Protein AF-A0A2E9YBN0-F1 (afdb_monomer_lite)

Radius of gyration: 41.06 Å; chains: 1; bounding box: 125×59×86 Å

Secondary structure (DSSP, 8-state):
---TTSSSSSS--PPPP------S-PPPHHHHHHHHHHHHHHHHHHHHHHHHHHH--TTS-TT---------------------------HHHHHHHHHHT-SHHHHHHHHTTTTTTSTTTGGGHHHHHHHHHHHHHHHHHHHHHHHHHHHHHHHHHHHHHHHHHHHHHHHHHHHHHSHHHHHHHHHTTT-----SPPPPPP------

pLDDT: mean 77.19, std 17.22, range [41.12, 98.5]

Sequence (208 aa):
MKNPFLSIRSWFKKPQPTTKKAGNRRLSPSEMEAQRKRLQERKEREAIRLKAQKSINPNAPRNRPKHQVTNEKSTRKKSWMSFRTKRKSDPKKREQRRQKNSITPLIGDLLSGEFLTREGVTRHIPYLLFISGLFIAYIAMGYQFERMERAKIQNKRQLQELSAEYKTIKAQFETQLQQSRVEESIANIGLSQPVEPPFLLEQKSARQ

Structure (mmCIF, N/CA/C/O backbone):
data_AF-A0A2E9YBN0-F1
#
_entry.id   AF-A0A2E9YBN0-F1
#
loop_
_atom_site.group_PDB
_atom_site.id
_atom_site.type_symbol
_atom_site.label_atom_id
_atom_site.label_alt_id
_atom_site.label_comp_id
_atom_site.label_asym_id
_atom_site.label_entity_id
_atom_site.label_seq_id
_atom_site.pdbx_PDB_ins_code
_atom_site.Cartn_x
_atom_site.Cartn_y
_atom_site.Cartn_z
_atom_site.occupancy
_atom_site.B_iso_or_equiv
_atom_site.auth_seq_id
_atom_site.auth_comp_id
_atom_site.auth_asym_id
_atom_site.auth_atom_id
_atom_site.pdbx_PDB_model_num
ATOM 1 N N . MET A 1 1 ? -29.285 -35.086 -19.718 1.00 50.31 1 MET A N 1
ATOM 2 C CA . MET A 1 1 ? -27.895 -34.801 -19.294 1.00 50.31 1 MET A CA 1
ATOM 3 C C . MET A 1 1 ? -27.857 -34.881 -17.773 1.00 50.31 1 MET A C 1
ATOM 5 O O . MET A 1 1 ? -28.613 -34.169 -17.129 1.00 50.31 1 MET A O 1
ATOM 9 N N . LYS A 1 2 ? -27.130 -35.854 -17.209 1.00 54.44 2 LYS A N 1
ATOM 10 C CA . LYS A 1 2 ? -27.129 -36.173 -15.769 1.00 54.44 2 LYS A CA 1
ATOM 11 C C . LYS A 1 2 ? -25.964 -35.439 -15.089 1.00 54.44 2 LYS A C 1
ATOM 13 O O . LYS A 1 2 ? -24.832 -35.563 -15.541 1.00 54.44 2 LYS A O 1
ATOM 18 N N . ASN A 1 3 ? -26.253 -34.680 -14.031 1.00 58.19 3 ASN A N 1
ATOM 19 C CA . ASN A 1 3 ? -25.276 -33.879 -13.286 1.00 58.19 3 ASN A CA 1
ATOM 20 C C . ASN A 1 3 ? -24.379 -34.773 -12.400 1.00 58.19 3 ASN A C 1
ATOM 22 O O . ASN A 1 3 ? -24.914 -35.469 -11.535 1.00 58.19 3 ASN A O 1
ATOM 26 N N . PRO A 1 4 ? -23.039 -34.734 -12.534 1.00 61.88 4 PRO A N 1
ATOM 27 C CA . PRO A 1 4 ? -22.134 -35.643 -11.821 1.00 61.88 4 PRO A CA 1
ATOM 28 C C . PRO A 1 4 ? -21.797 -35.227 -10.372 1.00 61.88 4 PRO A C 1
ATOM 30 O O . PRO A 1 4 ? -20.965 -35.862 -9.737 1.00 61.88 4 PRO A O 1
ATOM 33 N N . PHE A 1 5 ? -22.437 -34.191 -9.813 1.00 60.50 5 PHE A N 1
ATOM 34 C CA . PHE A 1 5 ? -22.059 -33.610 -8.510 1.00 60.50 5 PHE A CA 1
ATOM 35 C C . PHE A 1 5 ? -23.018 -33.902 -7.337 1.00 60.50 5 PHE A C 1
ATOM 37 O O . PHE A 1 5 ? -22.831 -33.371 -6.245 1.00 60.50 5 PHE A O 1
ATOM 44 N N . LEU A 1 6 ? -24.030 -34.761 -7.512 1.00 58.56 6 LEU A N 1
ATOM 45 C CA . LEU A 1 6 ? -25.034 -35.048 -6.468 1.00 58.56 6 LEU A CA 1
ATOM 46 C C . LEU A 1 6 ? -24.737 -36.275 -5.580 1.00 58.56 6 LEU A C 1
ATOM 48 O O . LEU A 1 6 ? -25.449 -36.490 -4.605 1.00 58.56 6 LEU A O 1
ATOM 52 N N . SER A 1 7 ? -23.679 -37.050 -5.840 1.00 58.16 7 SER A N 1
ATOM 53 C CA . SER A 1 7 ? -23.374 -38.287 -5.091 1.00 58.16 7 SER A CA 1
ATOM 54 C C . SER A 1 7 ? -22.364 -38.135 -3.943 1.00 58.16 7 SER A C 1
ATOM 56 O O . SER A 1 7 ? -22.104 -39.099 -3.231 1.00 58.16 7 SER A O 1
ATOM 58 N N . ILE A 1 8 ? -21.810 -36.939 -3.709 1.00 57.06 8 ILE A N 1
ATOM 59 C CA . ILE A 1 8 ? -20.710 -36.739 -2.737 1.00 57.06 8 ILE A CA 1
ATOM 60 C C . ILE A 1 8 ? -21.210 -36.278 -1.349 1.00 57.06 8 ILE A C 1
ATOM 62 O O . ILE A 1 8 ? -20.452 -36.252 -0.382 1.00 57.06 8 ILE A O 1
ATOM 66 N N . ARG A 1 9 ? -22.502 -35.956 -1.187 1.00 57.34 9 ARG A N 1
ATOM 67 C CA . ARG A 1 9 ? -23.022 -35.353 0.060 1.00 57.34 9 ARG A CA 1
ATOM 68 C C . ARG A 1 9 ? -23.556 -36.345 1.106 1.00 57.34 9 ARG A C 1
ATOM 70 O O . ARG A 1 9 ? -23.936 -35.911 2.190 1.00 57.34 9 ARG A O 1
ATOM 77 N N . SER A 1 10 ? -23.580 -37.652 0.837 1.00 57.91 10 SER A N 1
ATOM 78 C CA . SER A 1 10 ? -24.214 -38.645 1.728 1.00 57.91 10 SER A CA 1
ATOM 79 C C . SER A 1 10 ? -23.265 -39.397 2.673 1.00 57.91 10 SER A C 1
ATOM 81 O O . SER A 1 10 ? -23.741 -40.162 3.507 1.00 57.91 10 SER A O 1
ATOM 83 N N . TRP A 1 11 ? -21.943 -39.182 2.617 1.00 54.50 11 TRP A N 1
ATOM 84 C CA . TRP A 1 11 ? -21.002 -40.039 3.360 1.00 54.50 11 TRP A CA 1
ATOM 85 C C . TRP A 1 11 ? -20.640 -39.571 4.784 1.00 54.50 11 TRP A C 1
ATOM 87 O O . TRP A 1 11 ? -20.097 -40.346 5.568 1.00 54.50 11 TRP A O 1
ATOM 97 N N . PHE A 1 12 ? -20.965 -38.339 5.186 1.00 59.06 12 PHE A N 1
ATOM 98 C CA . PHE A 1 12 ? -20.489 -37.790 6.467 1.00 59.06 12 PHE A CA 1
ATOM 99 C C . PHE A 1 12 ? -21.617 -37.325 7.393 1.00 59.06 12 PHE A C 1
ATOM 101 O O . PHE A 1 12 ? -21.743 -36.149 7.728 1.00 59.06 12 PHE A O 1
ATOM 108 N N . LYS A 1 13 ? -22.446 -38.266 7.857 1.00 56.31 13 LYS A N 1
ATOM 109 C CA . LYS A 1 13 ? -23.277 -38.040 9.048 1.00 56.31 13 LYS A CA 1
ATOM 110 C C . LYS A 1 13 ? -23.448 -39.333 9.848 1.00 56.31 13 LYS A C 1
ATOM 112 O O . LYS A 1 13 ? -24.449 -40.027 9.731 1.00 56.31 13 LYS A O 1
ATOM 117 N N . LYS A 1 14 ? -22.450 -39.660 10.675 1.00 58.06 14 LYS A N 1
ATOM 118 C CA . LYS A 1 14 ? -22.636 -40.601 11.790 1.00 58.06 14 LYS A CA 1
ATOM 119 C C . LYS A 1 14 ? -23.246 -39.828 12.971 1.00 58.06 14 LYS A C 1
ATOM 121 O O . LYS A 1 14 ? -22.755 -38.733 13.259 1.00 58.06 14 LYS A O 1
ATOM 126 N N . PRO A 1 15 ? -24.292 -40.336 13.643 1.00 54.34 15 PRO A N 1
ATOM 127 C CA . PRO A 1 15 ? -24.790 -39.720 14.867 1.00 54.34 15 PRO A CA 1
ATOM 128 C C . PRO A 1 15 ? -23.712 -39.823 15.953 1.00 54.34 15 PRO A C 1
ATOM 130 O O . PRO A 1 15 ? -23.149 -40.891 16.187 1.00 54.34 15 PRO A O 1
ATOM 133 N N . GLN A 1 16 ? -23.394 -38.692 16.582 1.00 53.75 16 GLN A N 1
ATOM 134 C CA . GLN A 1 16 ? -22.469 -38.642 17.712 1.00 53.75 16 GLN A CA 1
ATOM 135 C C . GLN A 1 16 ? -23.055 -39.453 18.880 1.00 53.75 16 GLN A C 1
ATOM 137 O O . GLN A 1 16 ? -24.220 -39.232 19.222 1.00 53.75 16 GLN A O 1
ATOM 142 N N . PRO A 1 17 ? -22.293 -40.354 19.527 1.00 44.62 17 PRO A N 1
ATOM 143 C CA . PRO A 1 17 ? -22.736 -40.964 20.770 1.00 44.62 17 PRO A CA 1
ATOM 144 C C . PRO A 1 17 ? -22.832 -39.866 21.831 1.00 44.62 17 PRO A C 1
ATOM 146 O O . PRO A 1 17 ? -21.863 -39.163 22.117 1.00 44.62 17 PRO A O 1
ATOM 149 N N . THR A 1 18 ? -24.021 -39.698 22.402 1.00 51.34 18 THR A N 1
ATOM 150 C CA . THR A 1 18 ? -24.283 -38.784 23.513 1.00 51.34 18 THR A CA 1
ATOM 151 C C . THR A 1 18 ? -23.496 -39.244 24.736 1.00 51.34 18 THR A C 1
ATOM 153 O O . THR A 1 18 ? -23.976 -40.045 25.542 1.00 51.34 18 THR A O 1
ATOM 156 N N . THR A 1 19 ? -22.268 -38.753 24.892 1.00 53.62 19 THR A N 1
ATOM 157 C CA . THR A 1 19 ? -21.547 -38.865 26.154 1.00 53.62 19 THR A CA 1
ATOM 158 C C . THR A 1 19 ? -22.270 -37.971 27.153 1.00 53.62 19 THR A C 1
ATOM 160 O O . THR A 1 19 ? -22.213 -36.742 27.103 1.00 53.62 19 THR A O 1
ATOM 163 N N . LYS A 1 20 ? -23.045 -38.608 28.036 1.00 49.25 20 LYS A N 1
ATOM 164 C CA . LYS A 1 20 ? -23.635 -37.965 29.210 1.00 49.25 20 LYS A CA 1
ATOM 165 C C . LYS A 1 20 ? -22.533 -37.146 29.884 1.00 49.25 20 LYS A C 1
ATOM 167 O O . LYS A 1 20 ? -21.492 -37.706 30.231 1.00 49.25 20 LYS A O 1
ATOM 172 N N . LYS A 1 21 ? -22.740 -35.832 30.030 1.00 50.81 21 LYS A N 1
ATOM 173 C CA . LYS A 1 21 ? -21.857 -34.961 30.813 1.00 50.81 21 LYS A CA 1
ATOM 174 C C . LYS A 1 21 ? -21.736 -35.577 32.203 1.00 50.81 21 LYS A C 1
ATOM 176 O O . LYS A 1 21 ? -22.689 -35.545 32.977 1.00 50.81 21 LYS A O 1
ATOM 181 N N . ALA A 1 22 ? -20.590 -36.183 32.492 1.00 53.25 22 ALA A N 1
ATOM 182 C CA . ALA A 1 22 ? -20.268 -36.575 33.847 1.00 53.25 22 ALA A CA 1
ATOM 183 C C . ALA A 1 22 ? -20.204 -35.280 34.662 1.00 53.25 22 ALA A C 1
ATOM 185 O O . ALA A 1 22 ? -19.448 -34.371 34.313 1.00 53.25 22 ALA A O 1
ATOM 186 N N . GLY A 1 23 ? -21.036 -35.183 35.702 1.00 65.19 23 GLY A N 1
ATOM 187 C CA . GLY A 1 23 ? -20.887 -34.163 36.737 1.00 65.19 23 GLY A CA 1
ATOM 188 C C . GLY A 1 23 ? -19.501 -34.235 37.384 1.00 65.19 23 GLY A C 1
ATOM 189 O O . GLY A 1 23 ? -18.658 -35.020 36.958 1.00 65.19 23 GLY A O 1
ATOM 190 N N . ASN A 1 24 ? -19.271 -33.421 38.413 1.00 64.56 24 ASN A N 1
ATOM 191 C CA . ASN A 1 24 ? -17.984 -33.228 39.095 1.00 64.56 24 ASN A CA 1
ATOM 192 C C . ASN A 1 24 ? -17.289 -34.543 39.511 1.00 64.56 24 ASN A C 1
ATOM 194 O O . ASN A 1 24 ? -17.353 -34.973 40.661 1.00 64.56 24 ASN A O 1
ATOM 198 N N . ARG A 1 25 ? -16.594 -35.181 38.571 1.00 69.31 25 ARG A N 1
ATOM 199 C CA . ARG A 1 25 ? -15.811 -36.391 38.776 1.00 69.31 25 ARG A CA 1
ATOM 200 C C . ARG A 1 25 ? -14.404 -35.921 39.115 1.00 69.31 25 ARG A C 1
ATOM 202 O O . ARG A 1 25 ? -13.763 -35.248 38.310 1.00 69.31 25 ARG A O 1
ATOM 209 N N . ARG A 1 26 ? -13.943 -36.214 40.333 1.00 66.75 26 ARG A N 1
ATOM 210 C CA . ARG A 1 26 ? -12.547 -35.968 40.713 1.00 66.75 26 ARG A CA 1
ATOM 211 C C . ARG A 1 26 ? -11.677 -36.801 39.772 1.00 66.75 26 ARG A C 1
ATOM 213 O O . ARG A 1 26 ? -11.909 -38.005 39.658 1.00 66.75 26 ARG A O 1
ATOM 220 N N . LEU A 1 27 ? -10.754 -36.151 39.059 1.00 71.62 27 LEU A N 1
ATOM 221 C CA . LEU A 1 27 ? -9.825 -36.848 38.172 1.00 71.62 27 LEU A CA 1
ATOM 222 C C . LEU A 1 27 ? -9.099 -37.924 38.979 1.00 71.62 27 LEU A C 1
ATOM 224 O O . LEU A 1 27 ? -8.622 -37.654 40.085 1.00 71.62 27 LEU A O 1
ATOM 228 N N . SER A 1 28 ? -9.030 -39.136 38.436 1.00 82.06 28 SER A N 1
ATOM 229 C CA . SER A 1 28 ? -8.259 -40.204 39.066 1.00 82.06 28 SER A CA 1
ATOM 230 C C . SER A 1 28 ? -6.769 -39.812 39.115 1.00 82.06 28 SER A C 1
ATOM 232 O O . SER A 1 28 ? -6.305 -39.048 38.260 1.00 82.06 28 SER A O 1
ATOM 234 N N . PRO A 1 29 ? -5.985 -40.313 40.088 1.00 84.94 29 PRO A N 1
ATOM 235 C CA . PRO A 1 29 ? -4.563 -39.973 40.210 1.00 84.94 29 PRO A CA 1
ATOM 236 C C . PRO A 1 29 ? -3.772 -40.242 38.918 1.00 84.94 29 PRO A C 1
ATOM 238 O O . PRO A 1 29 ? -2.970 -39.407 38.505 1.00 84.94 29 PRO A O 1
ATOM 241 N N . SER A 1 30 ? -4.099 -41.325 38.207 1.00 86.75 30 SER A N 1
ATOM 242 C CA . SER A 1 30 ? -3.496 -41.657 36.907 1.00 86.75 30 SER A CA 1
ATOM 243 C C . SER A 1 30 ? -3.813 -40.644 35.790 1.00 86.75 30 SER A C 1
ATOM 245 O O . SER A 1 30 ? -2.956 -40.325 34.963 1.00 86.75 30 SER A O 1
ATOM 247 N N . GLU A 1 31 ? -5.019 -40.068 35.776 1.00 87.19 31 GLU A N 1
ATOM 248 C CA . GLU A 1 31 ? -5.420 -39.055 34.791 1.00 87.19 31 GLU A CA 1
ATOM 249 C C . GLU A 1 31 ? -4.761 -37.698 35.075 1.00 87.19 31 GLU A C 1
ATOM 251 O O . GLU A 1 31 ? -4.380 -36.989 34.139 1.00 87.19 31 GLU A O 1
ATOM 256 N N . MET A 1 32 ? -4.563 -37.352 36.354 1.00 86.31 32 MET A N 1
ATOM 257 C CA . MET A 1 32 ? -3.821 -36.148 36.746 1.00 86.31 32 MET A CA 1
ATOM 258 C C . MET A 1 32 ? -2.358 -36.207 36.298 1.00 86.31 32 MET A C 1
ATOM 260 O O . MET A 1 32 ? -1.822 -35.205 35.817 1.00 86.31 32 MET A O 1
ATOM 264 N N . GLU A 1 33 ? -1.711 -37.367 36.403 1.00 90.50 33 GLU A N 1
ATOM 265 C CA . GLU A 1 33 ? -0.342 -37.569 35.918 1.00 90.50 33 GLU A CA 1
ATOM 266 C C . GLU A 1 33 ? -0.253 -37.464 34.395 1.00 90.50 33 GLU A C 1
ATOM 268 O O . GLU A 1 33 ? 0.615 -36.761 33.870 1.00 90.50 33 GLU A O 1
ATOM 273 N N . ALA A 1 34 ? -1.200 -38.067 33.672 1.00 91.69 34 ALA A N 1
AT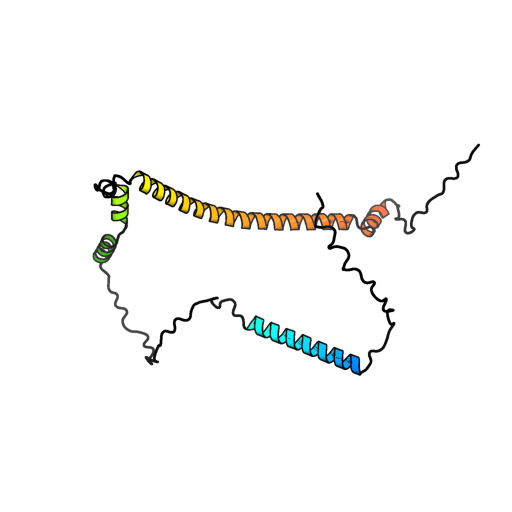OM 274 C CA . ALA A 1 34 ? -1.276 -37.945 32.219 1.00 91.69 34 ALA A CA 1
ATOM 275 C C . ALA A 1 34 ? -1.485 -36.486 31.775 1.00 91.69 34 ALA A C 1
ATOM 277 O O . ALA A 1 34 ? -0.858 -36.024 30.817 1.00 91.69 34 ALA A O 1
ATOM 278 N N . GLN A 1 35 ? -2.323 -35.726 32.484 1.00 89.81 35 GLN A N 1
ATOM 279 C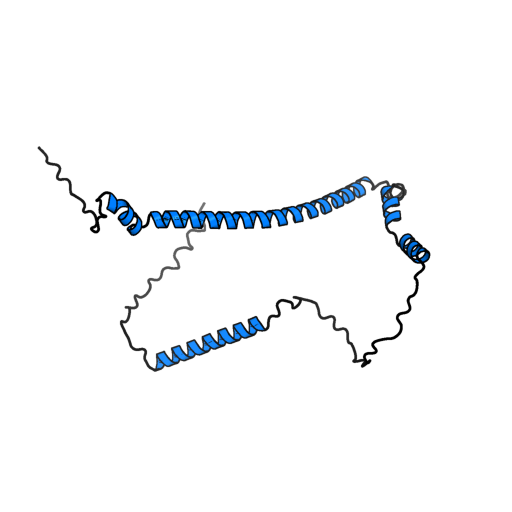 CA . GLN A 1 35 ? -2.546 -34.309 32.204 1.00 89.81 35 GLN A CA 1
ATOM 280 C C . GLN A 1 35 ? -1.307 -33.461 32.525 1.00 89.81 35 GLN A C 1
ATOM 282 O O . GLN A 1 35 ? -0.952 -32.583 31.735 1.00 89.81 35 GLN A O 1
ATOM 287 N N . ARG A 1 36 ? -0.603 -33.747 33.628 1.00 93.06 36 ARG A N 1
ATOM 288 C CA . ARG A 1 36 ? 0.672 -33.098 33.977 1.00 93.06 36 ARG A CA 1
ATOM 289 C C . ARG A 1 36 ? 1.751 -33.367 32.932 1.00 93.06 36 ARG A C 1
ATOM 291 O O . ARG A 1 36 ? 2.395 -32.418 32.489 1.00 93.06 36 ARG A O 1
ATOM 298 N N . LYS A 1 37 ? 1.879 -34.613 32.468 1.00 94.69 37 LYS A N 1
ATOM 299 C CA . LYS A 1 37 ? 2.825 -35.005 31.413 1.00 94.69 37 LYS A CA 1
ATOM 300 C C . LYS A 1 37 ? 2.518 -34.301 30.089 1.00 94.69 37 LYS A C 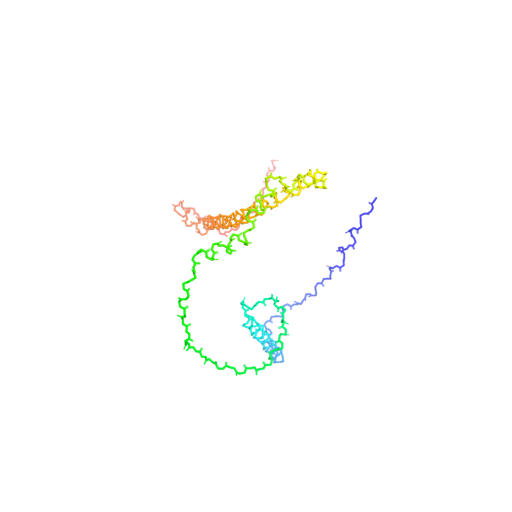1
ATOM 302 O O . LYS A 1 37 ? 3.412 -33.728 29.478 1.00 94.69 37 LYS A O 1
ATOM 307 N N . ARG A 1 38 ? 1.239 -34.229 29.695 1.00 94.31 38 ARG A N 1
ATOM 308 C CA . ARG A 1 38 ? 0.798 -33.463 28.511 1.00 94.31 38 ARG A CA 1
ATOM 309 C C . ARG A 1 38 ? 1.083 -31.967 28.643 1.00 94.31 38 ARG A C 1
ATOM 311 O O . ARG A 1 38 ? 1.447 -31.325 27.663 1.00 94.31 38 ARG A O 1
ATOM 318 N N . LEU A 1 39 ? 0.911 -31.389 29.832 1.00 94.50 39 LEU A N 1
ATOM 319 C CA . LEU A 1 39 ? 1.223 -29.978 30.078 1.00 94.50 39 LEU A CA 1
ATOM 320 C C . LEU A 1 39 ? 2.728 -29.703 30.015 1.00 94.50 39 LEU A C 1
ATOM 322 O O . LEU A 1 39 ? 3.121 -28.689 29.444 1.00 94.50 39 LEU A O 1
ATOM 326 N N . GLN A 1 40 ? 3.556 -30.592 30.565 1.00 95.19 40 GLN A N 1
ATOM 327 C CA . GLN A 1 40 ? 5.015 -30.507 30.453 1.00 95.19 40 GLN A CA 1
ATOM 328 C C . GLN A 1 40 ? 5.452 -30.592 28.991 1.00 95.19 40 GLN A C 1
ATOM 330 O O . GLN A 1 40 ? 6.141 -29.696 28.517 1.00 95.19 40 GLN A O 1
ATOM 335 N N . GLU A 1 41 ? 4.934 -31.563 28.241 1.00 95.81 41 GLU A N 1
ATOM 336 C CA . GLU A 1 41 ? 5.240 -31.718 26.820 1.00 95.81 41 GLU A CA 1
ATOM 337 C C . GLU A 1 41 ? 4.826 -30.484 25.997 1.00 95.81 41 GLU A C 1
ATOM 339 O O . GLU A 1 41 ? 5.562 -30.029 25.121 1.00 95.81 41 GLU A O 1
ATOM 344 N N . ARG A 1 42 ? 3.663 -29.881 26.289 1.00 95.00 42 ARG A N 1
ATOM 345 C CA . ARG A 1 42 ? 3.241 -28.630 25.633 1.00 95.00 42 ARG A CA 1
ATOM 346 C C . ARG A 1 42 ? 4.182 -27.474 25.960 1.00 95.00 42 ARG A C 1
ATOM 348 O O . ARG A 1 42 ? 4.592 -26.771 25.041 1.00 95.00 42 ARG A O 1
ATOM 355 N N . LYS A 1 43 ? 4.565 -27.313 27.230 1.00 95.75 43 LYS A N 1
ATOM 356 C CA . LYS A 1 43 ? 5.520 -26.279 27.661 1.00 95.75 43 LYS A CA 1
ATOM 357 C C . LYS A 1 43 ? 6.891 -26.467 27.013 1.00 95.75 43 LYS A C 1
ATOM 359 O O . LYS A 1 43 ? 7.498 -25.492 26.580 1.00 95.75 43 LYS A O 1
ATOM 364 N N . GLU A 1 44 ? 7.361 -27.704 26.894 1.00 95.31 44 GLU A N 1
ATOM 365 C CA . GLU A 1 44 ? 8.619 -28.034 26.222 1.00 95.31 44 GLU A CA 1
ATOM 366 C C . GLU A 1 44 ? 8.558 -27.714 24.728 1.00 95.31 44 GLU A C 1
ATOM 368 O O . GLU A 1 44 ? 9.447 -27.040 24.207 1.00 95.31 44 GLU A O 1
ATOM 373 N N . ARG A 1 45 ? 7.479 -28.108 24.042 1.00 94.25 45 ARG A N 1
ATOM 374 C CA . ARG A 1 45 ? 7.254 -27.781 22.624 1.00 94.25 45 ARG A CA 1
ATOM 375 C C . ARG A 1 45 ? 7.196 -26.272 22.389 1.00 94.25 45 ARG A C 1
ATOM 377 O O . ARG A 1 45 ? 7.784 -25.776 21.427 1.00 94.25 45 ARG A O 1
ATOM 384 N N . GLU A 1 46 ? 6.527 -25.530 23.267 1.00 93.62 46 GLU A N 1
ATOM 385 C CA . GLU A 1 46 ? 6.477 -24.067 23.209 1.00 93.62 46 GLU A CA 1
ATOM 386 C C . GLU A 1 46 ? 7.852 -23.442 23.463 1.00 93.62 46 GLU A C 1
ATOM 388 O O . GLU A 1 46 ? 8.271 -22.563 22.710 1.00 93.62 46 GLU A O 1
ATOM 393 N N . ALA A 1 47 ? 8.610 -23.940 24.442 1.00 95.31 47 ALA A N 1
ATOM 394 C CA . ALA A 1 47 ? 9.967 -23.479 24.714 1.00 95.31 47 ALA A CA 1
ATOM 395 C C . ALA A 1 47 ? 10.920 -23.759 23.539 1.00 95.31 47 ALA A C 1
ATOM 397 O O . ALA A 1 47 ? 11.718 -22.892 23.180 1.00 95.31 47 ALA A O 1
ATOM 398 N N . ILE A 1 48 ? 10.817 -24.927 22.898 1.00 94.50 48 ILE A N 1
ATOM 399 C CA . ILE A 1 48 ? 11.572 -25.273 21.684 1.00 94.50 48 ILE A CA 1
ATOM 400 C C . ILE A 1 48 ? 11.208 -24.316 20.548 1.00 94.50 48 ILE A C 1
ATOM 402 O O . ILE A 1 48 ? 12.097 -23.759 19.903 1.00 94.50 48 ILE A O 1
ATOM 406 N N . ARG A 1 49 ? 9.912 -24.057 20.335 1.00 92.38 49 ARG A N 1
ATOM 407 C CA . ARG A 1 49 ? 9.435 -23.126 19.305 1.00 92.38 49 ARG A CA 1
ATOM 408 C C . ARG A 1 49 ? 9.934 -21.703 19.553 1.00 92.38 49 ARG A C 1
ATOM 410 O O . ARG A 1 49 ? 10.367 -21.046 18.610 1.00 92.38 49 ARG A O 1
ATOM 417 N N . LEU A 1 50 ? 9.929 -21.237 20.800 1.00 91.19 50 LEU A N 1
ATOM 418 C CA . LEU A 1 50 ? 10.451 -19.921 21.171 1.00 91.19 50 LEU A CA 1
ATOM 419 C C . LEU A 1 50 ? 11.974 -19.839 21.011 1.00 91.19 50 LEU A C 1
ATOM 421 O O . LEU A 1 50 ? 12.472 -18.834 20.510 1.00 91.19 50 LEU A O 1
ATOM 425 N N . LYS A 1 51 ? 12.724 -20.886 21.377 1.00 92.06 51 LYS A N 1
ATOM 426 C CA . LYS A 1 51 ? 14.174 -20.969 21.126 1.00 92.06 51 LYS A CA 1
ATOM 427 C C . LYS A 1 51 ? 14.480 -20.923 19.625 1.00 92.06 51 LYS A C 1
ATOM 429 O O . LYS A 1 51 ? 15.342 -20.151 19.211 1.00 92.06 51 LYS A O 1
ATOM 434 N N . ALA A 1 52 ? 13.728 -21.667 18.811 1.00 86.56 52 ALA A N 1
ATOM 435 C CA . ALA A 1 52 ? 13.846 -21.642 17.356 1.00 86.56 52 ALA A CA 1
ATOM 436 C C . ALA A 1 52 ? 13.534 -20.248 16.790 1.00 86.56 52 ALA A C 1
ATOM 438 O O . ALA A 1 52 ? 14.325 -19.717 16.018 1.00 86.56 52 ALA A O 1
ATOM 439 N N . GLN A 1 53 ? 12.451 -19.605 17.238 1.00 84.62 53 GLN A N 1
ATOM 440 C CA . GLN A 1 53 ? 12.103 -18.242 16.821 1.00 84.62 53 GLN A CA 1
ATOM 441 C C . GLN A 1 53 ? 13.177 -17.217 17.195 1.00 84.62 53 GLN A C 1
ATOM 443 O O . GLN A 1 53 ? 13.531 -16.385 16.367 1.00 84.62 53 GLN A O 1
ATOM 448 N N . LYS A 1 54 ? 13.743 -17.303 18.403 1.00 83.56 54 LYS A N 1
ATOM 449 C CA . LYS A 1 54 ? 14.825 -16.412 18.851 1.00 83.56 54 LYS A CA 1
ATOM 450 C C . LYS A 1 54 ? 16.132 -16.623 18.083 1.00 83.56 54 LYS A C 1
ATOM 452 O O . LYS A 1 54 ? 16.891 -15.677 17.921 1.00 83.56 54 LYS A O 1
ATOM 457 N N . SER A 1 55 ? 16.395 -17.839 17.600 1.00 77.56 55 SER A N 1
ATOM 458 C CA . SER A 1 55 ? 17.582 -18.141 16.784 1.00 77.56 55 SER A CA 1
ATOM 459 C C . SER A 1 55 ? 17.491 -17.630 15.338 1.00 77.56 55 SER A C 1
ATOM 461 O O . SER A 1 55 ? 18.503 -17.568 14.639 1.00 77.56 55 SER A O 1
ATOM 463 N N . ILE A 1 56 ? 16.299 -17.230 14.881 1.00 72.94 56 ILE A N 1
ATOM 464 C CA . ILE A 1 56 ? 16.109 -16.637 13.556 1.00 72.94 56 ILE A CA 1
ATOM 465 C C . ILE A 1 56 ? 16.556 -15.174 13.626 1.00 72.94 56 ILE A C 1
ATOM 467 O O . ILE A 1 56 ? 15.817 -14.301 14.070 1.00 72.94 56 ILE A O 1
ATOM 471 N N . ASN A 1 57 ? 17.782 -14.899 13.177 1.00 69.00 57 ASN A N 1
ATOM 472 C CA . ASN A 1 57 ? 18.263 -13.533 12.986 1.00 69.00 57 ASN A CA 1
ATOM 473 C C . ASN A 1 57 ? 17.458 -12.870 11.842 1.00 69.00 57 ASN A C 1
ATOM 475 O O . ASN A 1 57 ? 17.563 -13.327 10.700 1.00 69.00 57 ASN A O 1
ATOM 479 N N . PRO A 1 58 ? 16.675 -11.804 12.104 1.00 66.06 58 PRO A N 1
ATOM 480 C CA . PRO A 1 58 ? 15.818 -11.171 11.098 1.00 66.06 58 PRO A CA 1
ATOM 481 C C . PRO A 1 58 ? 16.604 -10.510 9.953 1.00 66.06 58 PRO A C 1
ATOM 483 O O . PRO A 1 58 ? 16.037 -10.287 8.887 1.00 66.06 58 PRO A O 1
ATOM 486 N N . ASN A 1 59 ? 17.906 -10.262 10.144 1.00 62.19 59 ASN A N 1
ATOM 487 C CA . ASN A 1 59 ? 18.808 -9.666 9.155 1.00 62.19 59 ASN A CA 1
ATOM 488 C C . ASN A 1 59 ? 19.746 -10.688 8.487 1.00 62.19 59 ASN A C 1
ATOM 490 O O . ASN A 1 59 ? 20.650 -10.301 7.745 1.00 62.19 59 ASN A O 1
ATOM 494 N N . ALA A 1 60 ? 19.575 -11.992 8.739 1.00 60.44 60 ALA A N 1
ATOM 495 C CA . ALA A 1 60 ? 20.353 -13.010 8.040 1.00 60.44 60 ALA A CA 1
ATOM 496 C C . ALA A 1 60 ? 19.928 -13.060 6.558 1.00 60.44 60 ALA A C 1
ATOM 498 O O . ALA A 1 60 ? 18.741 -13.254 6.276 1.00 60.44 60 ALA A O 1
ATOM 499 N N . PRO A 1 61 ? 20.857 -12.905 5.596 1.00 60.50 61 PRO A N 1
ATOM 500 C CA . PRO A 1 61 ? 20.512 -12.949 4.183 1.00 60.50 61 PRO A CA 1
ATOM 501 C C . PRO A 1 61 ? 19.956 -14.335 3.839 1.00 60.50 61 PRO A C 1
ATOM 503 O O . PRO A 1 61 ? 20.669 -15.339 3.895 1.00 60.50 61 PRO A O 1
ATOM 506 N N . ARG A 1 62 ? 18.666 -14.393 3.491 1.00 61.00 62 ARG A N 1
ATOM 507 C CA . ARG A 1 62 ? 18.024 -15.596 2.953 1.00 61.00 62 ARG A CA 1
ATOM 508 C C . ARG A 1 62 ? 18.659 -15.882 1.592 1.00 61.00 62 ARG A C 1
ATOM 510 O O . ARG A 1 62 ? 18.472 -15.115 0.657 1.00 61.00 62 ARG A O 1
ATOM 517 N N . ASN A 1 63 ? 19.434 -16.962 1.521 1.00 55.66 63 ASN A N 1
ATOM 518 C CA . ASN A 1 63 ? 20.151 -17.442 0.337 1.00 55.66 63 ASN A CA 1
ATOM 519 C C . ASN A 1 63 ? 21.200 -16.478 -0.238 1.00 55.66 63 ASN A C 1
ATOM 521 O O . ASN A 1 63 ? 21.033 -15.907 -1.312 1.00 55.66 63 ASN A O 1
ATOM 525 N N . ARG A 1 64 ? 22.362 -16.403 0.418 1.00 51.66 64 ARG A N 1
ATOM 526 C CA . ARG A 1 64 ? 23.621 -16.152 -0.297 1.00 51.66 64 ARG A CA 1
ATOM 527 C C . ARG A 1 64 ? 24.310 -17.505 -0.491 1.00 51.66 64 ARG A C 1
ATOM 529 O O . ARG A 1 64 ? 24.644 -18.121 0.524 1.00 51.66 64 ARG A O 1
ATOM 536 N N . PRO A 1 65 ? 24.508 -18.008 -1.723 1.00 51.75 65 PRO A N 1
ATOM 537 C CA . PRO A 1 65 ? 25.318 -19.203 -1.912 1.00 51.75 65 PRO A CA 1
ATOM 538 C C . PRO A 1 65 ? 26.698 -18.931 -1.306 1.00 51.75 65 PRO A C 1
ATOM 540 O O . PRO A 1 65 ? 27.325 -17.904 -1.582 1.00 51.75 65 PRO A O 1
ATOM 543 N N . LYS A 1 66 ? 27.139 -19.818 -0.409 1.00 49.41 66 LYS A N 1
ATOM 544 C CA . LYS A 1 66 ? 28.497 -19.786 0.128 1.00 49.41 66 LYS A CA 1
ATOM 545 C C . LYS A 1 66 ? 29.437 -20.081 -1.038 1.00 49.41 66 LYS A C 1
ATOM 547 O O . LYS A 1 66 ? 29.664 -21.243 -1.354 1.00 49.41 66 LYS A O 1
ATOM 552 N N . HIS A 1 67 ? 29.992 -19.047 -1.665 1.00 44.06 67 HIS A N 1
ATOM 553 C CA . HIS A 1 67 ? 31.253 -19.214 -2.372 1.00 44.06 67 HIS A CA 1
ATOM 554 C C . HIS A 1 67 ? 32.274 -19.629 -1.313 1.00 44.06 67 HIS A C 1
ATOM 556 O O . HIS A 1 67 ? 32.711 -18.814 -0.499 1.00 44.06 67 HIS A O 1
ATOM 562 N N . GLN A 1 68 ? 32.580 -20.926 -1.276 1.00 48.91 68 GLN A N 1
ATOM 563 C CA . GLN A 1 68 ? 33.764 -21.443 -0.612 1.00 48.91 68 GLN A CA 1
ATOM 564 C C . GLN A 1 68 ? 34.965 -20.884 -1.372 1.00 48.91 68 GLN A C 1
ATOM 566 O O . GLN A 1 68 ? 35.472 -21.492 -2.306 1.00 48.91 68 GLN A O 1
ATOM 571 N N . VAL A 1 69 ? 35.378 -19.672 -1.014 1.00 42.97 69 VAL A N 1
ATOM 572 C CA . VAL A 1 69 ? 36.730 -19.224 -1.314 1.00 42.97 69 VAL A CA 1
ATOM 573 C C . VAL A 1 69 ? 37.590 -19.884 -0.250 1.00 42.97 69 VAL A C 1
ATOM 575 O O . VAL A 1 69 ? 37.519 -19.529 0.928 1.00 42.97 69 VAL A O 1
ATOM 578 N N . THR A 1 70 ? 38.323 -20.912 -0.660 1.00 44.44 70 THR A N 1
ATOM 579 C CA . THR A 1 70 ? 39.410 -21.514 0.106 1.00 44.44 70 THR A CA 1
ATOM 580 C C . THR A 1 70 ? 40.417 -20.419 0.434 1.00 44.44 70 THR A C 1
ATOM 582 O O . THR A 1 70 ? 41.269 -20.081 -0.379 1.00 44.44 70 THR A O 1
ATOM 585 N N . ASN A 1 71 ? 40.287 -19.821 1.613 1.00 41.12 71 ASN A N 1
ATOM 586 C CA . ASN A 1 71 ? 41.325 -18.979 2.179 1.00 41.12 71 ASN A CA 1
ATOM 587 C C . ASN A 1 71 ? 42.071 -19.809 3.211 1.00 41.12 71 ASN A C 1
ATOM 589 O O . ASN A 1 71 ? 41.639 -19.965 4.357 1.00 41.12 71 ASN A O 1
ATOM 593 N N . GLU A 1 72 ? 43.209 -20.335 2.772 1.00 46.19 72 GLU A N 1
ATOM 594 C CA . GLU A 1 72 ? 44.316 -20.622 3.663 1.00 46.19 72 GLU A CA 1
ATOM 595 C C . GLU A 1 72 ? 44.594 -19.389 4.529 1.00 46.19 72 GLU A C 1
ATOM 597 O O . GLU A 1 72 ? 44.563 -18.234 4.093 1.00 46.19 72 GLU A O 1
ATOM 602 N N . LYS A 1 73 ? 44.797 -19.656 5.814 1.00 43.47 73 LYS A N 1
ATOM 603 C CA . LYS A 1 73 ? 45.021 -18.655 6.848 1.00 43.47 73 LYS A CA 1
ATOM 604 C C . LYS A 1 73 ? 46.361 -17.963 6.599 1.00 43.47 73 LYS A C 1
ATOM 606 O O . LYS A 1 73 ? 47.397 -18.441 7.043 1.00 43.47 73 LYS A O 1
ATOM 611 N N . SER A 1 74 ? 46.333 -16.798 5.964 1.00 41.41 74 SER A N 1
ATOM 612 C CA . SER A 1 74 ? 47.430 -15.834 6.040 1.00 41.41 74 SER A CA 1
ATOM 613 C C . SER A 1 74 ? 47.182 -14.900 7.222 1.00 41.41 74 SER A C 1
ATOM 615 O O . SER A 1 74 ? 46.371 -13.974 7.177 1.00 41.41 74 SER A O 1
ATOM 617 N N . THR A 1 75 ? 47.871 -15.168 8.324 1.00 55.50 75 THR A N 1
ATOM 618 C CA . THR A 1 75 ? 48.025 -14.240 9.440 1.00 55.50 75 THR A CA 1
ATOM 619 C C . THR A 1 75 ? 48.830 -13.028 8.972 1.00 55.50 75 THR A C 1
ATOM 621 O O . THR A 1 75 ? 50.057 -13.058 8.932 1.00 55.50 75 THR A O 1
ATOM 624 N N . ARG A 1 76 ? 48.175 -11.905 8.659 1.00 44.44 76 ARG A N 1
ATOM 625 C CA . ARG A 1 76 ? 48.881 -10.619 8.577 1.00 44.44 76 ARG A CA 1
ATOM 626 C C . ARG A 1 76 ? 48.209 -9.547 9.418 1.00 44.44 76 ARG A C 1
ATOM 628 O O . ARG A 1 76 ? 47.045 -9.200 9.251 1.00 44.44 76 ARG A O 1
ATOM 635 N N . LYS A 1 77 ? 49.008 -9.095 10.385 1.00 46.00 77 LYS A N 1
ATOM 636 C CA . LYS A 1 77 ? 48.723 -8.111 11.420 1.00 46.00 77 LYS A CA 1
ATOM 637 C C . LYS A 1 77 ? 48.123 -6.828 10.846 1.00 46.00 77 LYS A C 1
ATOM 639 O O . LYS A 1 77 ? 48.509 -6.358 9.778 1.00 46.00 77 LYS A O 1
ATOM 644 N N . LYS A 1 78 ? 47.260 -6.219 11.661 1.00 53.91 78 LYS A N 1
ATOM 645 C CA . LYS A 1 78 ? 46.927 -4.794 11.618 1.00 53.91 78 LYS A CA 1
ATOM 646 C C . LYS A 1 78 ? 48.216 -3.966 11.514 1.00 53.91 78 LYS A C 1
ATOM 648 O O . LYS A 1 78 ? 49.044 -4.028 12.418 1.00 53.91 78 LYS A O 1
ATOM 653 N N . SER A 1 79 ? 48.334 -3.162 10.461 1.00 49.94 79 SER A N 1
ATOM 654 C CA . SER A 1 79 ? 49.115 -1.926 10.486 1.00 49.94 79 SER A CA 1
ATOM 655 C C . SER A 1 79 ? 48.205 -0.796 10.024 1.00 49.94 79 SER A C 1
ATOM 657 O O . SER A 1 79 ? 47.833 -0.676 8.857 1.00 49.94 79 SER A O 1
ATOM 659 N N . TRP A 1 80 ? 47.755 -0.045 11.018 1.00 55.28 80 TRP A N 1
ATOM 660 C CA . TRP A 1 80 ? 46.973 1.168 10.910 1.00 55.28 80 TRP A CA 1
ATOM 661 C C . TRP A 1 80 ? 47.984 2.322 10.914 1.00 55.28 80 TRP A C 1
ATOM 663 O O . TRP A 1 80 ? 48.689 2.508 11.895 1.00 55.28 80 TRP A O 1
ATOM 673 N N . MET A 1 81 ? 48.028 3.065 9.804 1.00 52.03 81 MET A N 1
ATOM 674 C CA . MET A 1 81 ? 48.742 4.336 9.571 1.00 52.03 81 MET A CA 1
ATOM 675 C C . MET A 1 81 ? 50.204 4.317 9.085 1.00 52.03 81 MET A C 1
ATOM 677 O O . MET A 1 81 ? 51.159 4.217 9.843 1.00 52.03 81 MET A O 1
ATOM 681 N N . SER A 1 82 ? 50.351 4.565 7.780 1.00 53.28 82 SER A N 1
ATOM 682 C CA . SER A 1 82 ? 51.206 5.578 7.113 1.00 53.28 82 SER A CA 1
ATOM 683 C C . SER A 1 82 ? 51.235 5.154 5.636 1.00 53.28 82 SER A C 1
ATOM 685 O O . SER A 1 82 ? 51.620 4.048 5.302 1.00 53.28 82 SER A O 1
ATOM 687 N N . PHE A 1 83 ? 50.593 5.829 4.690 1.00 55.31 83 PHE A N 1
ATOM 688 C CA . PHE A 1 83 ? 50.950 7.125 4.140 1.00 55.31 83 PHE A CA 1
ATOM 689 C C . PHE A 1 83 ? 49.710 7.674 3.428 1.00 55.31 83 PHE A C 1
ATOM 691 O O . PHE A 1 83 ? 49.299 7.173 2.378 1.00 55.31 83 PHE A O 1
ATOM 698 N N . ARG A 1 84 ? 49.111 8.738 3.967 1.00 61.78 84 ARG A N 1
ATOM 699 C CA . ARG A 1 84 ? 48.106 9.524 3.247 1.00 61.78 84 ARG A CA 1
ATOM 700 C C . ARG A 1 84 ? 48.850 10.408 2.246 1.00 61.78 84 ARG A C 1
ATOM 702 O O . ARG A 1 84 ? 49.033 11.600 2.464 1.00 61.78 84 ARG A O 1
ATOM 709 N N . THR A 1 85 ? 49.334 9.814 1.156 1.00 57.88 85 THR A N 1
ATOM 710 C CA . THR A 1 85 ? 49.849 10.596 0.033 1.00 57.88 85 THR A CA 1
ATOM 711 C C . THR A 1 85 ? 48.670 11.314 -0.605 1.00 57.88 85 THR A C 1
ATOM 713 O O . THR A 1 85 ? 47.813 10.731 -1.270 1.00 57.88 85 THR A O 1
ATOM 716 N N . LYS A 1 86 ? 48.613 12.622 -0.368 1.00 54.81 86 LYS A N 1
ATOM 717 C CA . LYS A 1 86 ? 47.749 13.569 -1.065 1.00 54.81 86 LYS A CA 1
ATOM 718 C C . LYS A 1 86 ? 48.250 13.668 -2.514 1.00 54.81 86 LYS A C 1
ATOM 720 O O . LYS A 1 86 ? 48.835 14.671 -2.905 1.00 54.81 86 LYS A O 1
ATOM 725 N N . ARG A 1 87 ? 48.078 12.607 -3.317 1.00 51.72 87 ARG A N 1
ATOM 726 C CA . ARG A 1 87 ? 48.252 12.678 -4.773 1.00 51.72 87 ARG A CA 1
ATOM 727 C C . ARG A 1 87 ? 47.184 13.642 -5.277 1.00 51.72 87 ARG A C 1
ATOM 729 O O . ARG A 1 87 ? 46.021 13.261 -5.407 1.00 51.72 87 ARG A O 1
ATOM 736 N N . LYS A 1 88 ? 47.566 14.901 -5.516 1.00 52.00 88 LYS A N 1
ATOM 737 C CA . LYS A 1 88 ? 46.795 15.813 -6.362 1.00 52.00 88 LYS A CA 1
ATOM 738 C C . LYS A 1 88 ? 46.687 15.121 -7.719 1.00 52.00 88 LYS A C 1
ATOM 740 O O . LYS A 1 88 ? 47.636 15.084 -8.487 1.00 52.00 88 LYS A O 1
ATOM 745 N N . SER A 1 89 ? 45.569 14.442 -7.943 1.00 55.50 89 SER A N 1
ATOM 746 C CA . SER A 1 89 ? 45.252 13.872 -9.242 1.00 55.50 89 SER A CA 1
ATOM 747 C C . SER A 1 89 ? 44.977 15.055 -10.159 1.00 55.50 89 SER A C 1
ATOM 749 O O . SER A 1 89 ? 43.986 15.747 -9.933 1.00 55.50 89 SER A O 1
ATOM 751 N N . ASP A 1 90 ? 45.838 15.292 -11.150 1.00 67.31 90 ASP A N 1
ATOM 752 C CA . ASP A 1 90 ? 45.650 16.369 -12.124 1.00 67.31 90 ASP A CA 1
ATOM 753 C C . ASP A 1 90 ? 44.222 16.321 -12.691 1.00 67.31 90 ASP A C 1
ATOM 755 O O . ASP A 1 90 ? 43.811 15.270 -13.209 1.00 67.31 90 ASP A O 1
ATOM 759 N N . PRO A 1 91 ? 43.444 17.416 -12.596 1.00 71.19 91 PRO A N 1
ATOM 760 C CA . PRO A 1 91 ? 42.056 17.436 -13.055 1.00 71.19 91 PRO A CA 1
ATOM 761 C C . PRO A 1 91 ? 41.968 17.104 -14.552 1.00 71.19 91 PRO A C 1
ATOM 763 O O . PRO A 1 91 ? 41.146 16.278 -14.948 1.00 71.19 91 PRO A O 1
ATOM 766 N N . LYS A 1 92 ? 42.934 17.590 -15.346 1.00 74.19 92 LYS A N 1
ATOM 767 C CA . LYS A 1 92 ? 43.038 17.337 -16.792 1.00 74.19 92 LYS A CA 1
ATOM 768 C C . LYS A 1 92 ? 43.183 15.847 -17.139 1.00 74.19 92 LYS A C 1
ATOM 770 O O . LYS A 1 92 ? 42.555 15.359 -18.073 1.00 74.19 92 LYS A O 1
ATOM 775 N N . LYS A 1 93 ? 43.945 15.072 -16.353 1.00 71.81 93 LYS A N 1
ATOM 776 C CA . LYS A 1 93 ? 44.138 13.623 -16.585 1.00 71.81 93 LYS A CA 1
ATOM 777 C C . LYS A 1 93 ? 42.905 12.800 -16.189 1.00 71.81 93 LYS A C 1
ATOM 779 O O . LYS A 1 93 ? 42.662 11.727 -16.743 1.00 71.81 93 LYS A O 1
ATOM 784 N N . ARG A 1 94 ? 42.113 13.295 -15.230 1.00 68.00 94 ARG A N 1
ATOM 785 C CA . ARG A 1 94 ? 40.812 12.719 -14.849 1.00 68.00 94 ARG A CA 1
ATOM 786 C C . ARG A 1 94 ? 39.740 12.994 -15.900 1.00 68.00 94 ARG A C 1
ATOM 788 O O . ARG A 1 94 ? 38.981 12.081 -16.211 1.00 68.00 94 ARG A O 1
ATOM 795 N N . GLU A 1 95 ? 39.706 14.197 -16.462 1.00 70.88 95 GLU A N 1
ATOM 796 C CA . GLU A 1 95 ? 38.788 14.562 -17.548 1.00 70.88 95 GLU A CA 1
ATOM 797 C C . GLU A 1 95 ? 39.062 13.757 -18.818 1.00 70.88 95 GLU A C 1
ATOM 799 O O . GLU A 1 95 ? 38.135 13.172 -19.367 1.00 70.88 95 GLU A O 1
ATOM 804 N N . GLN A 1 96 ? 40.327 13.58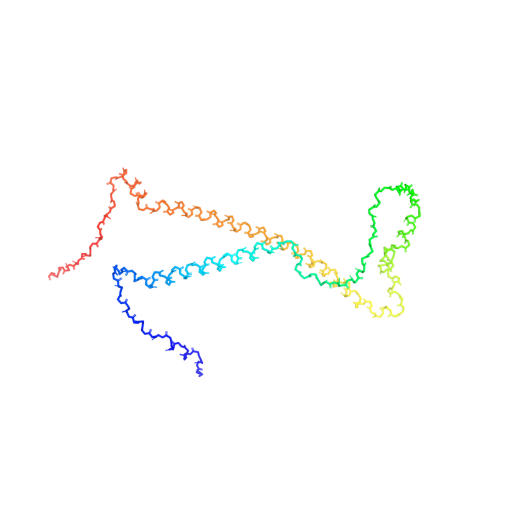4 -19.208 1.00 72.44 96 GLN A N 1
ATOM 805 C CA . GLN A 1 96 ? 40.691 12.751 -20.362 1.00 72.44 96 GLN A CA 1
ATOM 806 C C . GLN A 1 96 ? 40.277 11.279 -20.195 1.00 72.44 96 GLN A C 1
ATOM 808 O O . GLN A 1 96 ? 39.825 10.652 -21.147 1.00 72.44 96 GLN A O 1
ATOM 813 N N . ARG A 1 97 ? 40.366 10.712 -18.982 1.00 68.44 97 ARG A N 1
ATOM 814 C CA . ARG A 1 97 ? 39.864 9.350 -18.701 1.00 68.44 97 ARG A CA 1
ATOM 815 C C . ARG A 1 97 ? 38.338 9.266 -18.720 1.00 68.44 97 ARG A C 1
ATOM 817 O O . ARG A 1 97 ? 37.802 8.227 -19.087 1.00 68.44 97 ARG A O 1
ATOM 824 N N . ARG A 1 98 ? 37.646 10.337 -18.322 1.00 67.31 98 ARG A N 1
ATOM 825 C CA . ARG A 1 98 ? 36.182 10.428 -18.401 1.00 67.31 98 ARG A CA 1
ATOM 826 C C . ARG A 1 98 ? 35.703 10.555 -19.842 1.00 67.31 98 ARG A C 1
ATOM 828 O O . ARG A 1 98 ? 34.728 9.902 -20.167 1.00 67.31 98 ARG A O 1
ATOM 835 N N . GLN A 1 99 ? 36.409 11.306 -20.686 1.00 68.44 99 GLN A N 1
ATOM 836 C CA . GLN A 1 99 ? 36.121 11.408 -22.121 1.00 68.44 99 GLN A CA 1
ATOM 837 C C . GLN A 1 99 ? 36.469 10.111 -22.869 1.00 68.44 99 GLN A C 1
ATOM 839 O O . GLN A 1 99 ? 35.699 9.647 -23.698 1.00 68.44 99 GLN A O 1
ATOM 844 N N . LYS A 1 100 ? 37.583 9.451 -22.521 1.00 68.44 100 LYS A N 1
ATOM 845 C CA . LYS A 1 100 ? 37.973 8.170 -23.137 1.00 68.44 100 LYS A CA 1
ATOM 846 C C . LYS A 1 100 ? 37.021 7.017 -22.788 1.00 68.44 100 LYS A C 1
ATOM 848 O O . LYS A 1 100 ? 36.908 6.069 -23.555 1.00 68.44 100 LYS A O 1
ATOM 853 N N . ASN A 1 101 ? 36.331 7.111 -21.650 1.00 70.06 101 ASN A N 1
ATOM 854 C CA . ASN A 1 101 ? 35.362 6.114 -21.191 1.00 70.06 101 ASN A CA 1
ATOM 855 C C . ASN A 1 101 ? 33.915 6.636 -21.227 1.00 70.06 101 ASN A C 1
ATOM 857 O O . ASN A 1 101 ? 33.033 6.009 -20.635 1.00 70.06 101 ASN A O 1
ATOM 861 N N . SER A 1 102 ? 33.647 7.789 -21.851 1.00 75.19 102 SER A N 1
ATOM 862 C CA . SER A 1 102 ? 32.280 8.294 -21.927 1.00 75.19 102 SER A CA 1
ATOM 863 C C . SER A 1 102 ? 31.534 7.532 -23.009 1.00 75.19 102 SER A C 1
ATOM 865 O O . SER A 1 102 ? 31.928 7.536 -24.169 1.00 75.19 102 SER A O 1
ATOM 867 N N . ILE A 1 103 ? 30.432 6.907 -22.609 1.00 78.25 103 ILE A N 1
ATOM 868 C CA . ILE A 1 103 ? 29.461 6.251 -23.494 1.00 78.25 103 ILE A CA 1
ATOM 869 C C . ILE A 1 103 ? 28.561 7.307 -24.173 1.00 78.25 103 ILE A C 1
ATOM 871 O O . ILE A 1 103 ? 27.907 7.037 -25.170 1.00 78.25 103 ILE A O 1
ATOM 875 N N . THR A 1 104 ? 28.568 8.544 -23.668 1.00 81.31 104 THR A N 1
ATOM 876 C CA . THR A 1 104 ? 27.823 9.696 -24.191 1.00 81.31 104 THR A CA 1
ATOM 877 C C . THR A 1 104 ? 28.049 9.993 -25.684 1.00 81.31 104 THR A C 1
ATOM 879 O O . THR A 1 104 ? 27.042 10.123 -26.372 1.00 81.31 104 THR A O 1
ATOM 882 N N . PRO A 1 105 ? 29.287 10.069 -26.223 1.00 80.88 105 PRO A N 1
ATOM 883 C CA . PRO A 1 105 ? 29.506 10.245 -27.662 1.00 80.88 105 PRO A CA 1
ATOM 884 C C . PRO A 1 105 ? 28.945 9.084 -28.488 1.00 80.88 105 PRO A C 1
ATOM 886 O O . PRO A 1 105 ? 28.296 9.329 -29.489 1.00 80.88 105 PRO A O 1
ATOM 889 N N . LEU A 1 106 ? 29.067 7.837 -28.018 1.00 77.31 106 LEU A N 1
ATOM 890 C CA . LEU A 1 106 ? 28.494 6.676 -28.712 1.00 77.31 106 LEU A CA 1
ATOM 891 C C . LEU A 1 106 ? 26.962 6.730 -28.755 1.00 77.31 106 LEU A C 1
ATOM 893 O O . LEU A 1 106 ? 26.363 6.380 -29.761 1.00 77.31 106 LEU A O 1
ATOM 897 N N . ILE A 1 107 ? 26.314 7.193 -27.683 1.00 79.31 107 ILE A N 1
ATOM 898 C CA . ILE A 1 107 ? 24.862 7.430 -27.679 1.00 79.31 107 ILE A CA 1
ATOM 899 C C . ILE A 1 107 ? 24.504 8.568 -28.648 1.00 79.31 107 ILE A C 1
ATOM 901 O O . ILE A 1 107 ? 23.492 8.477 -29.338 1.00 79.31 107 ILE A O 1
ATOM 905 N N . GLY A 1 108 ? 25.338 9.609 -28.723 1.00 81.69 108 GLY A N 1
ATOM 906 C CA . GLY A 1 108 ? 25.204 10.705 -29.683 1.00 81.69 108 GLY A CA 1
ATOM 907 C C . GLY A 1 108 ? 25.289 10.233 -31.134 1.00 81.69 108 GLY A C 1
ATOM 908 O O . GLY A 1 108 ? 24.402 10.564 -31.908 1.00 81.69 108 GLY A O 1
ATOM 909 N N . ASP A 1 109 ? 26.272 9.395 -31.467 1.00 77.00 109 ASP A N 1
ATOM 910 C CA . ASP A 1 109 ? 26.486 8.836 -32.813 1.00 77.00 109 ASP A CA 1
ATOM 911 C C . ASP A 1 109 ? 25.386 7.836 -33.225 1.00 77.00 109 ASP A C 1
ATOM 913 O O . ASP A 1 109 ? 25.047 7.678 -34.400 1.00 77.00 109 ASP A O 1
ATOM 917 N N . LEU A 1 110 ? 24.784 7.160 -32.242 1.00 74.62 110 LEU A N 1
ATOM 918 C CA . LEU A 1 110 ? 23.610 6.309 -32.445 1.00 74.62 110 LEU A CA 1
ATOM 919 C C . LEU A 1 110 ? 22.336 7.133 -32.689 1.00 74.62 110 LEU A C 1
ATOM 921 O O . LEU A 1 110 ? 21.490 6.723 -33.482 1.00 74.62 110 LEU A O 1
ATOM 925 N N . LEU A 1 111 ? 22.194 8.285 -32.02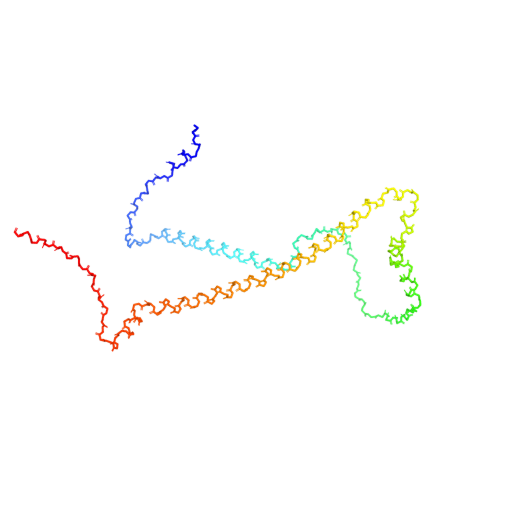3 1.00 72.31 111 LEU A N 1
ATOM 926 C CA . LEU A 1 111 ? 21.062 9.205 -32.189 1.00 72.31 111 LEU A CA 1
ATOM 927 C C . LEU A 1 111 ? 21.190 10.084 -33.440 1.00 72.31 111 LEU A C 1
ATOM 929 O O . LEU A 1 111 ? 20.172 10.432 -34.034 1.00 72.31 111 LEU A O 1
ATOM 933 N N . SER A 1 112 ? 22.414 10.431 -33.847 1.00 73.62 112 SER A N 1
ATOM 934 C CA . SER A 1 112 ? 22.702 11.246 -35.034 1.00 73.62 112 SER A CA 1
ATOM 935 C C . SER A 1 112 ? 22.494 10.488 -36.347 1.00 73.62 112 SER A C 1
ATOM 937 O O . SER A 1 112 ? 22.439 11.106 -37.406 1.00 73.62 112 SER A O 1
ATOM 939 N N . GLY A 1 113 ? 22.332 9.161 -36.287 1.00 71.56 113 GLY A N 1
ATOM 940 C CA . GLY A 1 113 ? 22.012 8.328 -37.445 1.00 71.56 113 GLY A CA 1
ATOM 941 C C . GLY A 1 113 ? 23.228 7.831 -38.228 1.00 71.56 113 GLY A C 1
ATOM 942 O O . GLY A 1 113 ? 23.044 7.038 -39.148 1.00 71.56 113 GLY A O 1
ATOM 943 N N . GLU A 1 114 ? 24.450 8.195 -37.824 1.00 75.94 114 GLU A N 1
ATOM 944 C CA . GLU A 1 114 ? 25.716 7.723 -38.417 1.00 75.94 114 GLU A CA 1
ATOM 945 C C . GLU A 1 114 ? 25.828 6.183 -38.373 1.00 75.94 114 GLU A C 1
ATOM 947 O O . GLU A 1 114 ? 26.364 5.537 -39.271 1.00 75.94 114 GLU A O 1
ATOM 952 N N . PHE A 1 115 ? 25.263 5.555 -37.338 1.00 71.00 115 PHE A N 1
ATOM 953 C CA . PHE A 1 115 ? 25.190 4.095 -37.236 1.00 71.00 115 PHE A CA 1
ATOM 954 C C . PHE A 1 115 ? 24.115 3.464 -38.146 1.00 71.00 115 PHE A C 1
ATOM 956 O O . PHE A 1 115 ? 24.256 2.313 -38.565 1.00 71.00 115 PHE A O 1
ATOM 963 N N . LEU A 1 116 ? 23.039 4.197 -38.460 1.00 67.69 116 LEU A N 1
ATOM 964 C CA . LEU A 1 116 ? 21.900 3.712 -39.257 1.00 67.69 116 LEU A CA 1
ATOM 965 C C . LEU A 1 116 ? 22.161 3.780 -40.773 1.00 67.69 116 LEU A C 1
ATOM 967 O O . LEU A 1 116 ? 21.527 3.046 -41.537 1.00 67.69 116 LEU A O 1
ATOM 971 N N . THR A 1 117 ? 23.089 4.634 -41.208 1.00 73.56 117 THR A N 1
ATOM 972 C CA . THR A 1 117 ? 23.484 4.827 -42.616 1.00 73.56 117 THR A CA 1
ATOM 973 C C . THR A 1 117 ? 24.470 3.776 -43.130 1.00 73.56 117 THR A C 1
ATOM 975 O O . THR A 1 117 ? 24.778 3.747 -44.319 1.00 73.56 117 THR A O 1
ATOM 978 N N . ARG A 1 118 ? 24.949 2.868 -42.270 1.00 77.25 118 ARG A N 1
ATOM 979 C CA . ARG A 1 118 ? 25.810 1.750 -42.676 1.00 77.25 118 ARG A CA 1
ATOM 980 C C . ARG A 1 118 ? 25.012 0.774 -43.553 1.00 77.25 118 ARG A C 1
ATOM 982 O O . ARG A 1 118 ? 23.968 0.292 -43.119 1.00 77.25 118 ARG A O 1
ATOM 989 N N . GLU A 1 119 ? 25.527 0.428 -44.736 1.00 70.50 119 GLU A N 1
ATOM 990 C CA . GLU A 1 119 ? 24.810 -0.290 -45.819 1.00 70.50 119 GLU A CA 1
ATOM 991 C C . GLU A 1 119 ? 24.048 -1.567 -45.405 1.00 70.50 119 GLU A C 1
ATOM 993 O O . GLU A 1 119 ? 23.035 -1.905 -46.014 1.00 70.50 119 GLU A O 1
ATOM 998 N N . GLY A 1 120 ? 24.471 -2.266 -44.346 1.00 72.50 120 GLY A N 1
ATOM 999 C CA . GLY A 1 120 ? 23.765 -3.448 -43.825 1.00 72.50 120 GLY A CA 1
ATOM 1000 C C . GLY A 1 120 ? 22.645 -3.159 -42.812 1.00 72.50 120 GLY A C 1
ATOM 1001 O O . GLY A 1 120 ? 21.749 -3.981 -42.631 1.00 72.50 120 GLY A O 1
ATOM 1002 N N . VAL A 1 121 ? 22.672 -2.007 -42.138 1.00 72.75 121 VAL A N 1
ATOM 1003 C CA . VAL A 1 121 ? 21.746 -1.653 -41.044 1.00 72.75 121 VAL A CA 1
ATOM 1004 C C . VAL A 1 121 ? 20.508 -0.928 -41.575 1.00 72.75 121 VAL A C 1
ATOM 1006 O O . VAL A 1 121 ? 19.416 -1.090 -41.026 1.00 72.75 121 VAL A O 1
ATOM 1009 N N . THR A 1 122 ? 20.637 -0.207 -42.693 1.00 79.00 122 THR A N 1
ATOM 1010 C CA . THR A 1 122 ? 19.559 0.601 -43.285 1.00 79.00 122 THR A CA 1
ATOM 1011 C C . THR A 1 122 ? 18.309 -0.223 -43.628 1.00 79.00 122 THR A C 1
ATOM 1013 O O . THR A 1 122 ? 17.184 0.241 -43.443 1.00 79.00 122 THR A O 1
ATOM 1016 N N . ARG A 1 123 ? 18.473 -1.496 -44.020 1.00 84.38 123 ARG A N 1
ATOM 1017 C CA . ARG A 1 123 ? 17.358 -2.423 -44.305 1.00 84.38 123 ARG A CA 1
ATOM 1018 C C . ARG A 1 123 ? 16.517 -2.775 -43.065 1.00 84.38 123 ARG A C 1
ATOM 1020 O O . ARG A 1 123 ? 15.342 -3.109 -43.200 1.00 84.38 123 ARG A O 1
ATOM 1027 N N . HIS A 1 124 ? 17.091 -2.695 -41.864 1.00 84.69 124 HIS A N 1
ATOM 1028 C CA . HIS A 1 124 ? 16.449 -3.089 -40.603 1.00 84.69 124 HIS A CA 1
ATOM 1029 C C . HIS A 1 124 ? 16.079 -1.900 -39.698 1.00 84.69 124 HIS A C 1
ATOM 1031 O O . HIS A 1 124 ? 15.641 -2.109 -38.565 1.00 84.69 124 HIS A O 1
ATOM 1037 N N . ILE A 1 125 ? 16.182 -0.661 -40.195 1.00 85.19 125 ILE A N 1
ATOM 1038 C CA . ILE A 1 125 ? 15.770 0.562 -39.481 1.00 85.19 125 ILE A CA 1
ATOM 1039 C C . ILE A 1 125 ? 14.372 0.463 -38.842 1.00 85.19 125 ILE A C 1
ATOM 1041 O O . ILE A 1 125 ? 14.270 0.749 -37.646 1.00 85.19 125 ILE A O 1
ATOM 1045 N N . PRO A 1 126 ? 13.297 0.035 -39.541 1.00 87.06 126 PRO A N 1
ATOM 1046 C CA . PRO A 1 126 ? 11.969 -0.013 -38.923 1.00 87.06 126 PRO A CA 1
ATOM 1047 C C . PRO A 1 126 ? 11.896 -0.986 -37.734 1.00 87.06 126 PRO A C 1
ATOM 1049 O O . PRO A 1 126 ? 11.196 -0.718 -36.761 1.00 87.06 126 PRO A O 1
ATOM 1052 N N . TYR A 1 127 ? 12.664 -2.080 -37.765 1.00 88.06 127 TYR A N 1
ATOM 1053 C CA . TYR A 1 127 ? 12.735 -3.043 -36.663 1.00 88.06 127 TYR A CA 1
ATOM 1054 C C . TYR A 1 127 ? 13.506 -2.487 -35.455 1.00 88.06 127 TYR A C 1
ATOM 1056 O O . TYR A 1 127 ? 13.082 -2.658 -34.312 1.00 88.06 127 TYR A O 1
ATOM 1064 N N . LEU A 1 128 ? 14.603 -1.761 -35.689 1.00 86.81 128 LEU A N 1
ATOM 1065 C CA . LEU A 1 128 ? 15.344 -1.084 -34.619 1.00 86.81 128 LEU A CA 1
ATOM 1066 C C . LEU A 1 128 ? 14.505 0.008 -33.943 1.00 86.81 128 LEU A C 1
ATOM 1068 O O . LEU A 1 128 ? 14.507 0.109 -32.716 1.00 86.81 128 LEU A O 1
ATOM 1072 N N . LEU A 1 129 ? 13.743 0.782 -34.721 1.00 87.31 129 LEU A N 1
ATOM 1073 C CA . LEU A 1 129 ? 12.809 1.771 -34.179 1.00 87.31 129 LEU A CA 1
ATOM 1074 C C . LEU A 1 129 ? 11.695 1.117 -33.359 1.00 87.31 129 LEU A C 1
ATOM 1076 O O . LEU A 1 129 ? 11.354 1.624 -32.292 1.00 87.31 129 LEU A O 1
ATOM 1080 N N . PHE A 1 130 ? 11.181 -0.033 -33.800 1.00 92.75 130 PHE A N 1
ATOM 1081 C CA . PHE A 1 130 ? 10.201 -0.802 -33.036 1.00 92.75 130 PHE A CA 1
ATOM 1082 C C . PHE A 1 130 ? 10.750 -1.238 -31.668 1.00 92.75 130 PHE A C 1
ATOM 1084 O O . PHE A 1 130 ? 10.100 -1.025 -30.645 1.00 92.75 130 PHE A O 1
ATOM 1091 N N . ILE A 1 131 ? 11.974 -1.776 -31.621 1.00 93.06 131 ILE A N 1
ATOM 1092 C CA . ILE A 1 131 ? 12.623 -2.170 -30.359 1.00 93.06 131 ILE A CA 1
ATOM 1093 C C . ILE A 1 131 ? 12.900 -0.954 -29.467 1.00 93.06 131 ILE A C 1
ATOM 1095 O O . ILE A 1 131 ? 12.674 -1.014 -28.260 1.00 93.06 131 ILE A O 1
ATOM 1099 N N . SER A 1 132 ? 13.365 0.158 -30.038 1.00 91.00 132 SER A N 1
ATOM 1100 C CA . SER A 1 132 ? 13.585 1.403 -29.292 1.00 91.00 132 SER A CA 1
ATOM 1101 C C . SER A 1 132 ? 12.285 1.920 -28.665 1.00 91.00 132 SER A C 1
ATOM 1103 O O . SER A 1 132 ? 12.239 2.221 -27.471 1.00 91.00 132 SER A O 1
ATOM 1105 N N . GLY A 1 133 ? 11.190 1.917 -29.431 1.00 95.31 133 GLY A N 1
ATOM 1106 C CA . GLY A 1 133 ? 9.856 2.226 -28.920 1.00 95.31 133 GLY A CA 1
ATOM 1107 C C . GLY A 1 133 ? 9.440 1.292 -27.783 1.00 95.31 133 GLY A C 1
ATOM 1108 O O . GLY A 1 133 ? 8.909 1.750 -26.769 1.00 95.31 133 GLY A O 1
ATOM 1109 N N . LEU A 1 134 ? 9.757 -0.001 -27.896 1.00 96.50 134 LEU A N 1
ATOM 1110 C CA . LEU A 1 134 ? 9.498 -0.983 -26.845 1.00 96.50 134 LEU A CA 1
ATOM 1111 C C . LEU A 1 134 ? 10.310 -0.700 -25.571 1.00 96.50 134 LEU A C 1
ATOM 1113 O O . LEU A 1 134 ? 9.780 -0.847 -24.472 1.00 96.50 134 LEU A O 1
ATOM 1117 N N . PHE A 1 135 ? 11.557 -0.233 -25.690 1.00 95.25 135 PHE A N 1
ATOM 1118 C CA . PHE A 1 135 ? 12.355 0.204 -24.540 1.00 95.25 135 PHE A CA 1
ATOM 1119 C C . PHE A 1 135 ? 11.753 1.424 -23.842 1.00 95.25 135 PHE A C 1
ATOM 1121 O O . PHE A 1 135 ? 11.668 1.443 -22.614 1.00 95.25 135 PHE A O 1
ATOM 1128 N N . ILE A 1 136 ? 11.298 2.421 -24.603 1.00 95.75 136 ILE A N 1
ATOM 1129 C CA . ILE A 1 136 ? 10.634 3.605 -24.040 1.00 95.75 136 ILE A CA 1
ATOM 1130 C C . ILE A 1 136 ? 9.349 3.187 -23.317 1.00 95.75 136 ILE A C 1
ATOM 1132 O O . ILE A 1 136 ? 9.130 3.584 -22.170 1.00 95.75 136 ILE A O 1
ATOM 1136 N N . ALA A 1 137 ? 8.534 2.334 -23.943 1.00 96.94 137 ALA A N 1
ATOM 1137 C CA . ALA A 1 137 ? 7.323 1.789 -23.336 1.00 96.94 137 ALA A CA 1
ATOM 1138 C C . ALA A 1 137 ? 7.630 0.985 -22.061 1.00 96.94 137 ALA A C 1
ATOM 1140 O O . ALA A 1 137 ? 6.940 1.141 -21.055 1.00 96.94 137 ALA A O 1
ATOM 1141 N N . TYR A 1 138 ? 8.691 0.176 -22.064 1.00 95.62 138 TYR A N 1
ATOM 1142 C CA . TYR A 1 138 ? 9.125 -0.598 -20.902 1.00 95.62 138 TYR A CA 1
ATOM 1143 C C . TYR A 1 138 ? 9.520 0.299 -19.722 1.00 95.62 138 TYR A C 1
ATOM 1145 O O . TYR A 1 138 ? 9.062 0.089 -18.597 1.00 95.62 138 TYR A O 1
ATOM 1153 N N . ILE A 1 139 ? 10.322 1.337 -19.974 1.00 94.69 139 ILE A N 1
ATOM 1154 C CA . ILE A 1 139 ? 10.716 2.306 -18.943 1.00 94.69 139 ILE A CA 1
ATOM 1155 C C . ILE A 1 139 ? 9.477 3.042 -18.412 1.00 94.69 139 ILE A C 1
ATOM 1157 O O . ILE A 1 139 ? 9.304 3.160 -17.198 1.00 94.69 139 ILE A O 1
ATOM 1161 N N . ALA A 1 140 ? 8.579 3.480 -19.301 1.00 95.81 140 ALA A N 1
ATOM 1162 C CA . ALA A 1 140 ? 7.326 4.128 -18.919 1.00 95.81 140 ALA A CA 1
ATOM 1163 C C . ALA A 1 140 ? 6.452 3.219 -18.037 1.00 95.81 140 ALA A C 1
ATOM 1165 O O . ALA A 1 140 ? 5.913 3.676 -17.027 1.00 95.81 140 ALA A O 1
ATOM 1166 N N . MET A 1 141 ? 6.369 1.926 -18.363 1.00 95.81 141 MET A N 1
ATOM 1167 C CA . MET A 1 141 ? 5.669 0.924 -17.555 1.00 95.81 141 MET A CA 1
ATOM 1168 C C . MET A 1 141 ? 6.260 0.831 -16.140 1.00 95.81 141 MET A C 1
ATOM 1170 O O . MET A 1 141 ? 5.514 0.800 -15.160 1.00 95.81 141 MET A O 1
ATOM 1174 N N . GLY A 1 142 ? 7.592 0.851 -16.022 1.00 95.25 142 GLY A N 1
ATOM 1175 C CA . GLY A 1 142 ? 8.293 0.860 -14.736 1.00 95.25 142 GLY A CA 1
ATOM 1176 C C . GLY A 1 142 ? 7.923 2.062 -13.861 1.00 95.25 142 GLY A C 1
ATOM 1177 O O . GLY A 1 142 ? 7.600 1.893 -12.684 1.00 95.25 142 GLY A O 1
ATOM 1178 N N . TYR A 1 143 ? 7.873 3.267 -14.439 1.00 95.06 143 TYR A N 1
ATOM 1179 C CA . TYR A 1 143 ? 7.440 4.469 -13.713 1.00 95.06 143 TYR A CA 1
ATOM 1180 C C . TYR A 1 143 ? 5.975 4.397 -13.267 1.00 95.06 143 TYR A C 1
ATOM 1182 O O . TYR A 1 143 ? 5.640 4.831 -12.162 1.00 95.06 143 TYR A O 1
ATOM 1190 N N . GLN A 1 144 ? 5.090 3.846 -14.101 1.00 94.19 144 GLN A N 1
ATOM 1191 C CA . GLN A 1 144 ? 3.685 3.673 -13.726 1.00 94.19 144 GLN A CA 1
ATOM 1192 C C . GLN A 1 144 ? 3.532 2.688 -12.565 1.00 94.19 144 GLN A C 1
ATOM 1194 O O . GLN A 1 144 ? 2.771 2.962 -11.638 1.00 94.19 144 GLN A O 1
ATOM 1199 N N . PHE A 1 145 ? 4.301 1.597 -12.557 1.00 95.75 145 PHE A N 1
ATOM 1200 C CA . PHE A 1 145 ? 4.268 0.612 -11.477 1.00 95.75 145 PHE A CA 1
ATOM 1201 C C . PHE A 1 145 ? 4.575 1.242 -10.111 1.00 95.75 145 PHE A C 1
ATOM 1203 O O . PHE A 1 145 ? 3.816 1.056 -9.161 1.00 95.75 145 PHE A O 1
ATOM 1210 N N . GLU A 1 146 ? 5.626 2.060 -10.020 1.00 92.19 146 GLU A N 1
ATOM 1211 C CA . GLU A 1 146 ? 6.001 2.726 -8.767 1.00 92.19 146 GLU A CA 1
ATOM 1212 C C . GLU A 1 146 ? 4.912 3.705 -8.284 1.00 92.19 146 GLU A C 1
ATOM 1214 O O . GLU A 1 146 ? 4.617 3.811 -7.089 1.00 92.19 146 GLU A O 1
ATOM 1219 N N . ARG A 1 147 ? 4.266 4.423 -9.214 1.00 94.00 147 ARG A N 1
ATOM 1220 C CA . ARG A 1 147 ? 3.136 5.312 -8.890 1.00 94.00 147 ARG A CA 1
ATOM 1221 C C . ARG A 1 147 ? 1.929 4.523 -8.390 1.00 94.00 147 ARG A C 1
ATOM 1223 O O . ARG A 1 147 ? 1.331 4.914 -7.387 1.00 94.00 147 ARG A O 1
ATOM 1230 N N . MET A 1 148 ? 1.597 3.412 -9.044 1.00 95.94 148 MET A N 1
ATOM 1231 C CA . MET A 1 148 ? 0.496 2.533 -8.647 1.00 95.94 148 MET A CA 1
ATOM 1232 C C . MET A 1 148 ? 0.743 1.893 -7.280 1.00 95.94 148 MET A C 1
ATOM 1234 O O . MET A 1 148 ? -0.174 1.830 -6.461 1.00 95.94 148 MET A O 1
ATOM 1238 N N . GLU A 1 149 ? 1.972 1.459 -6.998 1.00 95.50 149 GLU A N 1
ATOM 1239 C CA . GLU A 1 149 ? 2.334 0.888 -5.701 1.00 95.50 149 GLU A CA 1
ATOM 1240 C C . GLU A 1 149 ? 2.170 1.916 -4.575 1.00 95.50 149 GLU A C 1
ATOM 1242 O O . GLU A 1 149 ? 1.516 1.634 -3.565 1.00 95.50 149 GLU A O 1
ATOM 1247 N N . ARG A 1 150 ? 2.667 3.145 -4.776 1.00 95.81 150 ARG A N 1
ATOM 1248 C CA . ARG A 1 150 ? 2.464 4.242 -3.819 1.00 95.81 150 ARG A CA 1
ATOM 1249 C C . ARG A 1 150 ? 0.984 4.547 -3.603 1.00 95.81 150 ARG A C 1
ATOM 1251 O O . ARG A 1 150 ? 0.546 4.627 -2.456 1.00 95.81 150 ARG A O 1
ATOM 1258 N N . ALA A 1 151 ? 0.206 4.666 -4.678 1.00 96.75 151 ALA A N 1
ATOM 1259 C CA . ALA A 1 151 ? -1.231 4.918 -4.592 1.00 96.75 151 ALA A CA 1
ATOM 1260 C C . ALA A 1 151 ? -1.959 3.801 -3.830 1.00 96.75 151 ALA A C 1
ATOM 1262 O O . ALA A 1 151 ? -2.776 4.076 -2.956 1.00 96.75 151 ALA A O 1
ATOM 1263 N N . LYS A 1 152 ? -1.610 2.534 -4.080 1.00 97.19 152 LYS A N 1
ATOM 1264 C CA . LYS A 1 152 ? -2.178 1.381 -3.371 1.00 97.19 152 LYS A CA 1
ATOM 1265 C C . LYS A 1 152 ? -1.930 1.453 -1.866 1.00 97.19 152 LYS A C 1
ATOM 1267 O O . LYS A 1 152 ? -2.837 1.161 -1.087 1.00 97.19 152 LYS A O 1
ATOM 1272 N N . ILE A 1 153 ? -0.721 1.830 -1.449 1.00 97.62 153 ILE A N 1
ATOM 1273 C CA . ILE A 1 153 ? -0.383 1.975 -0.028 1.00 97.62 153 ILE A CA 1
ATOM 1274 C C . ILE A 1 153 ? -1.208 3.098 0.607 1.00 97.62 153 ILE A C 1
ATOM 1276 O O . ILE A 1 153 ? -1.773 2.888 1.680 1.00 97.62 153 ILE A O 1
ATOM 1280 N N . GLN A 1 154 ? -1.317 4.254 -0.053 1.00 97.81 154 GLN A N 1
ATOM 1281 C CA . GLN A 1 154 ? -2.093 5.386 0.465 1.00 97.81 154 GLN A CA 1
ATOM 1282 C C . GLN A 1 154 ? -3.589 5.065 0.546 1.00 97.81 154 GLN A C 1
ATOM 1284 O O . GLN A 1 154 ? -4.184 5.204 1.611 1.00 97.81 154 GLN A O 1
ATOM 1289 N N . ASN A 1 155 ? -4.171 4.514 -0.519 1.00 97.75 155 ASN A N 1
ATOM 1290 C CA . ASN A 1 155 ? -5.579 4.113 -0.545 1.00 97.75 155 ASN A CA 1
ATOM 1291 C C . ASN A 1 155 ? -5.894 3.081 0.544 1.00 97.75 155 ASN A C 1
ATOM 1293 O O . ASN A 1 155 ? -6.930 3.148 1.198 1.00 97.75 155 ASN A O 1
ATOM 1297 N N . LYS A 1 156 ? -4.986 2.126 0.787 1.00 98.00 156 LYS A N 1
ATOM 1298 C CA . LYS A 1 156 ? -5.164 1.144 1.862 1.00 98.00 156 LYS A CA 1
ATOM 1299 C C . LYS A 1 156 ? -5.184 1.804 3.242 1.00 98.00 156 LYS A C 1
ATOM 1301 O O . LYS A 1 156 ? -5.963 1.373 4.086 1.00 98.00 156 LYS A O 1
ATOM 1306 N N . ARG A 1 157 ? -4.344 2.816 3.477 1.00 98.12 157 ARG A N 1
ATOM 1307 C CA . ARG A 1 157 ? -4.344 3.577 4.738 1.00 98.12 157 ARG A CA 1
ATOM 1308 C C . ARG A 1 157 ? -5.650 4.342 4.916 1.00 98.12 157 ARG A C 1
ATOM 1310 O O . ARG A 1 157 ? -6.281 4.182 5.951 1.00 98.12 157 ARG A O 1
ATOM 1317 N N . GLN A 1 158 ? -6.098 5.050 3.882 1.00 98.06 158 GLN A N 1
ATOM 1318 C CA . GLN A 1 158 ? -7.375 5.771 3.900 1.00 98.06 158 GLN A CA 1
ATOM 1319 C C . GLN A 1 158 ? -8.558 4.834 4.172 1.00 98.06 158 GLN A C 1
ATOM 1321 O O . GLN A 1 158 ? -9.411 5.131 4.999 1.00 98.06 158 GLN A O 1
ATOM 1326 N N . LEU A 1 159 ? -8.586 3.651 3.549 1.00 98.50 159 LEU A N 1
ATOM 1327 C CA . LEU A 1 159 ? -9.614 2.644 3.830 1.00 98.50 159 LEU A CA 1
ATOM 1328 C C . LEU A 1 159 ? -9.576 2.144 5.277 1.00 98.50 159 LEU A C 1
ATOM 1330 O O . LEU A 1 159 ? -10.627 1.875 5.858 1.00 98.50 159 LEU A O 1
ATOM 1334 N N . GLN A 1 160 ? -8.384 1.977 5.855 1.00 98.12 160 GLN A N 1
ATOM 1335 C CA . GLN A 1 160 ? -8.236 1.562 7.251 1.00 98.12 160 GLN A CA 1
ATOM 1336 C C . GLN A 1 160 ? -8.720 2.645 8.215 1.00 98.12 160 GLN A C 1
ATOM 1338 O O . GLN A 1 160 ? -9.400 2.312 9.182 1.00 98.12 160 GLN A O 1
ATOM 1343 N N . GLU A 1 161 ? -8.409 3.905 7.926 1.00 98.00 161 GLU A N 1
ATOM 1344 C CA . GLU A 1 161 ? -8.854 5.072 8.687 1.00 98.00 161 GLU A CA 1
ATOM 1345 C C . GLU A 1 161 ? -10.379 5.219 8.635 1.00 98.00 161 GLU A C 1
ATOM 1347 O O . GLU A 1 161 ? -11.028 5.142 9.675 1.00 98.00 161 GLU A O 1
ATOM 1352 N N . LEU A 1 162 ? -10.972 5.227 7.437 1.00 98.38 162 LEU A N 1
ATOM 1353 C CA . LEU A 1 162 ? -12.430 5.242 7.252 1.00 98.38 162 LEU A CA 1
ATOM 1354 C C . LEU A 1 162 ? -13.122 4.062 7.946 1.00 98.38 162 LEU A C 1
ATOM 1356 O O . LEU A 1 162 ? -14.183 4.204 8.547 1.00 98.38 162 LEU A O 1
ATOM 1360 N N . SER A 1 163 ? -12.520 2.871 7.892 1.00 97.81 163 SER A N 1
ATOM 1361 C CA . SER A 1 163 ? -13.062 1.699 8.588 1.00 97.81 163 SER A CA 1
ATOM 1362 C C . SER A 1 163 ? -12.999 1.845 10.108 1.00 97.81 163 SER A C 1
ATOM 1364 O O . SER A 1 163 ? -13.834 1.270 10.805 1.00 97.81 163 SER A O 1
ATOM 1366 N N . ALA A 1 164 ? -11.996 2.548 10.635 1.00 98.12 164 ALA A N 1
ATOM 1367 C CA . ALA A 1 164 ? -11.885 2.829 12.058 1.00 98.12 164 ALA A CA 1
ATOM 1368 C C . ALA A 1 164 ? -12.933 3.863 12.486 1.00 98.12 164 ALA A C 1
ATOM 1370 O O . ALA A 1 164 ? -13.652 3.601 13.445 1.00 98.12 164 ALA A O 1
ATOM 1371 N N . GLU A 1 165 ? -13.090 4.952 11.730 1.00 98.06 165 GLU A N 1
ATOM 1372 C CA . GLU A 1 165 ? -14.126 5.971 11.954 1.00 98.06 165 GLU A CA 1
ATOM 1373 C C . GLU A 1 165 ? -15.539 5.385 11.895 1.00 98.06 165 GLU A C 1
ATOM 1375 O O . GLU A 1 165 ? -16.369 5.615 12.772 1.00 98.06 165 GLU A O 1
ATOM 1380 N N . TYR A 1 166 ? -15.816 4.543 10.899 1.00 98.31 166 TYR A N 1
ATOM 1381 C CA . TYR A 1 166 ? -17.099 3.856 10.817 1.00 98.31 166 TYR A CA 1
ATOM 1382 C C . TYR A 1 166 ? -17.357 2.992 12.057 1.00 98.31 166 TYR A C 1
ATOM 1384 O O . TYR A 1 166 ? -18.458 2.996 12.607 1.00 98.31 166 TYR A O 1
ATOM 1392 N N . LYS A 1 167 ? -16.347 2.250 12.528 1.00 97.75 167 LYS A N 1
ATOM 1393 C CA . LYS A 1 167 ? -16.483 1.410 13.725 1.00 97.75 167 LYS A CA 1
ATOM 1394 C C . LYS A 1 167 ? -16.708 2.239 14.983 1.00 97.75 167 LYS A C 1
ATOM 1396 O O . LYS A 1 167 ? -17.494 1.809 15.821 1.00 97.75 167 LYS A O 1
ATOM 1401 N N . THR A 1 168 ? -16.045 3.384 15.129 1.00 98.19 168 THR A N 1
ATOM 1402 C CA . THR A 1 168 ? -16.232 4.251 16.299 1.00 98.19 168 THR A CA 1
ATOM 1403 C C . THR A 1 168 ? -17.622 4.876 16.300 1.00 98.19 168 THR A C 1
ATOM 1405 O O . THR A 1 168 ? -18.316 4.759 17.307 1.00 98.19 168 THR A O 1
ATOM 1408 N N . ILE A 1 169 ? -18.079 5.435 15.174 1.00 98.00 169 ILE A N 1
ATOM 1409 C CA . ILE A 1 169 ? -19.433 6.000 15.043 1.00 98.00 169 ILE A CA 1
ATOM 1410 C C . ILE A 1 169 ? -20.489 4.917 15.276 1.00 98.00 169 ILE A C 1
ATOM 1412 O O . ILE A 1 169 ? -21.431 5.112 16.044 1.00 98.00 169 ILE A O 1
ATOM 1416 N N . LYS A 1 170 ? -20.311 3.733 14.679 1.00 97.62 170 LYS A N 1
ATOM 1417 C CA . LYS A 1 170 ? -21.219 2.608 14.901 1.00 97.62 170 LYS A CA 1
ATOM 1418 C C . LYS A 1 170 ? -21.256 2.196 16.374 1.00 97.62 170 LYS A C 1
ATOM 1420 O O . LYS A 1 170 ? -22.335 1.974 16.904 1.00 97.62 170 LYS A O 1
ATOM 1425 N N . ALA A 1 171 ? -20.106 2.105 17.040 1.00 97.38 171 ALA A N 1
ATOM 1426 C CA . ALA A 1 171 ? -20.049 1.753 18.456 1.00 97.38 171 ALA A CA 1
ATOM 1427 C C . ALA A 1 171 ? -20.739 2.802 19.344 1.00 97.38 171 ALA A C 1
ATOM 1429 O O . ALA A 1 171 ? -21.420 2.433 20.299 1.00 97.38 171 ALA A O 1
ATOM 1430 N N . GLN A 1 172 ? -20.612 4.093 19.018 1.00 96.38 172 GLN A N 1
ATOM 1431 C CA . GLN A 1 172 ? -21.343 5.165 19.701 1.00 96.38 172 GLN A CA 1
ATOM 1432 C C . GLN A 1 172 ? -22.857 5.011 19.520 1.00 96.38 172 GLN A C 1
ATOM 1434 O O . GLN A 1 172 ? -23.589 5.060 20.505 1.00 96.38 172 GLN A O 1
ATOM 1439 N N . PHE A 1 173 ? -23.317 4.750 18.295 1.00 96.50 173 PHE A N 1
ATOM 1440 C CA . PHE A 1 173 ? -24.733 4.520 18.007 1.00 96.50 173 PHE A CA 1
ATOM 1441 C C . PHE A 1 173 ? -25.279 3.272 18.717 1.00 96.50 173 PHE A C 1
ATOM 1443 O O . PHE A 1 173 ? -26.325 3.327 19.353 1.00 96.50 173 PHE A O 1
ATOM 1450 N N . GLU A 1 174 ? -24.545 2.159 18.693 1.00 95.75 174 GLU A N 1
ATOM 1451 C CA . GLU A 1 174 ? -24.929 0.942 19.420 1.00 95.75 174 GLU A CA 1
ATOM 1452 C C . GLU A 1 174 ? -24.995 1.182 20.930 1.00 95.75 174 GLU A C 1
ATOM 1454 O O . GLU A 1 174 ? -25.902 0.684 21.586 1.00 95.75 174 GLU A O 1
ATOM 1459 N N . THR A 1 175 ? -24.080 1.988 21.479 1.00 94.81 175 THR A N 1
ATOM 1460 C CA . THR A 1 175 ? -24.111 2.377 22.897 1.00 94.81 175 THR A CA 1
ATOM 1461 C C . THR A 1 175 ? -25.370 3.180 23.226 1.00 94.81 175 THR A C 1
ATOM 1463 O O . THR A 1 175 ? -25.957 2.969 24.281 1.00 94.81 175 THR A O 1
ATOM 1466 N N . GLN A 1 176 ? -25.816 4.065 22.330 1.00 92.19 176 GLN A N 1
ATOM 1467 C CA . GLN A 1 176 ? -27.070 4.808 22.499 1.00 92.19 176 GLN A CA 1
ATOM 1468 C C . GLN A 1 176 ? -28.306 3.904 22.413 1.00 92.19 176 GLN A C 1
ATOM 1470 O O . GLN A 1 176 ? -29.279 4.152 23.114 1.00 92.19 176 GLN A O 1
ATOM 1475 N N . LEU A 1 177 ? -28.262 2.846 21.597 1.00 91.81 177 LEU A N 1
ATOM 1476 C CA . LEU A 1 177 ? -29.345 1.863 21.479 1.00 91.81 177 LEU A CA 1
ATOM 1477 C C . LEU A 1 177 ? -29.401 0.848 22.631 1.00 91.81 177 LEU A C 1
ATOM 1479 O O . LEU A 1 177 ? -30.346 0.060 22.694 1.00 91.81 177 LEU A O 1
ATOM 1483 N N . GLN A 1 178 ? -28.403 0.811 23.520 1.00 92.75 178 GLN A N 1
ATOM 1484 C CA . GLN A 1 178 ? -28.427 -0.103 24.661 1.00 92.75 178 GLN A CA 1
ATOM 1485 C C . GLN A 1 178 ? -29.658 0.167 25.522 1.00 92.75 178 GLN A C 1
ATOM 1487 O O . GLN A 1 178 ? -29.916 1.306 25.897 1.00 92.75 178 GLN A O 1
ATOM 1492 N N . GLN A 1 179 ? -30.382 -0.899 25.871 1.00 86.44 179 GLN A N 1
ATOM 1493 C CA . GLN A 1 179 ? -31.631 -0.819 26.636 1.00 86.44 179 GLN A CA 1
ATOM 1494 C C . GLN A 1 179 ? -31.469 -0.000 27.922 1.00 86.44 179 GLN A C 1
ATOM 1496 O O . GLN A 1 179 ? -32.259 0.899 28.157 1.00 86.44 179 GLN A O 1
ATOM 1501 N N . SER A 1 180 ? -30.377 -0.189 28.666 1.00 89.12 180 SER A N 1
ATOM 1502 C CA . SER A 1 180 ? -30.085 0.601 29.870 1.00 89.12 180 SER A CA 1
ATOM 1503 C C . SER A 1 180 ? -29.938 2.105 29.603 1.00 89.12 180 SER A C 1
ATOM 1505 O O . SER A 1 180 ? -30.426 2.926 30.372 1.00 89.12 180 SER A O 1
ATOM 1507 N N . ARG A 1 181 ? -29.286 2.493 28.498 1.00 87.62 181 ARG A N 1
ATOM 1508 C CA . ARG A 1 181 ? -29.148 3.904 28.099 1.00 87.62 181 ARG A CA 1
ATOM 1509 C C . ARG A 1 181 ? -30.466 4.490 27.614 1.00 87.62 181 ARG A C 1
ATOM 1511 O O . ARG A 1 181 ? -30.760 5.650 27.896 1.00 87.62 181 ARG A O 1
ATOM 1518 N N . VAL A 1 182 ? -31.254 3.692 26.902 1.00 89.94 182 VAL A N 1
ATOM 1519 C CA . VAL A 1 182 ? -32.592 4.072 26.451 1.00 89.94 182 VAL A CA 1
ATOM 1520 C C . VAL A 1 182 ? -33.516 4.275 27.657 1.00 89.94 182 VAL A C 1
ATOM 1522 O O . VAL A 1 182 ? -34.149 5.324 27.745 1.00 89.94 182 VAL A O 1
ATOM 1525 N N . GLU A 1 183 ? -33.520 3.356 28.624 1.00 87.38 183 GLU A N 1
ATOM 1526 C CA . GLU A 1 183 ? -34.242 3.462 29.901 1.00 87.38 183 GLU A CA 1
ATOM 1527 C C . GLU A 1 183 ? -33.869 4.743 30.661 1.00 87.38 183 GLU A C 1
ATOM 1529 O O . GLU A 1 183 ? -34.756 5.518 31.017 1.00 87.38 183 GLU A O 1
ATOM 1534 N N . GLU A 1 184 ? -32.569 5.025 30.831 1.00 86.81 184 GLU A N 1
ATOM 1535 C CA . GLU A 1 184 ? -32.079 6.272 31.443 1.00 86.81 184 GLU A CA 1
ATOM 1536 C C . GLU A 1 184 ? -32.613 7.521 30.717 1.00 86.81 184 GLU A C 1
ATOM 1538 O O . GLU A 1 184 ? -33.031 8.486 31.358 1.00 86.81 184 GLU A O 1
ATOM 1543 N N . SER A 1 185 ? -32.613 7.518 29.379 1.00 85.94 185 SER A N 1
ATOM 1544 C CA . SER A 1 185 ? -33.044 8.674 28.579 1.00 85.94 185 SER A CA 1
ATOM 1545 C C . SER A 1 185 ? -34.556 8.921 28.633 1.00 85.94 185 SER A C 1
ATOM 1547 O O . SER A 1 185 ? -35.004 10.069 28.606 1.00 85.94 185 SER A O 1
ATOM 1549 N N . ILE A 1 186 ? -35.338 7.847 28.738 1.00 90.00 186 ILE A N 1
ATOM 1550 C CA . ILE A 1 186 ? -36.801 7.862 28.718 1.00 90.00 186 ILE A CA 1
ATOM 1551 C C . ILE A 1 186 ? -37.383 8.054 30.134 1.00 90.00 186 ILE A C 1
ATOM 1553 O O . ILE A 1 186 ? -38.514 8.527 30.270 1.00 90.00 186 ILE A O 1
ATOM 1557 N N . ALA A 1 187 ? -36.597 7.804 31.190 1.00 86.38 187 ALA A N 1
ATOM 1558 C CA . ALA A 1 187 ? -36.996 7.989 32.588 1.00 86.38 187 ALA A CA 1
ATOM 1559 C C . ALA A 1 187 ? -37.509 9.409 32.893 1.00 86.38 187 ALA A C 1
ATOM 1561 O O . ALA A 1 187 ? -38.476 9.574 33.635 1.00 86.38 187 ALA A O 1
ATOM 1562 N N . ASN A 1 188 ? -36.929 10.435 32.260 1.00 84.62 188 ASN A N 1
ATOM 1563 C CA . ASN A 1 188 ? -37.365 11.830 32.415 1.00 84.62 188 ASN A CA 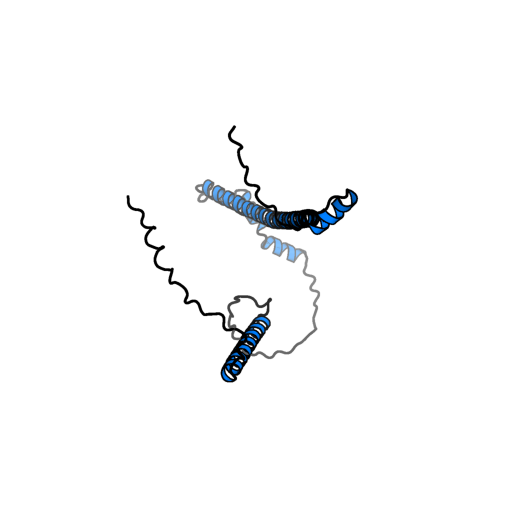1
ATOM 1564 C C . ASN A 1 188 ? -38.788 12.090 31.889 1.00 84.62 188 ASN A C 1
ATOM 1566 O O . ASN A 1 188 ? -39.414 13.078 32.258 1.00 84.62 188 ASN A O 1
ATOM 1570 N N . ILE A 1 189 ? -39.295 11.210 31.025 1.00 88.12 189 ILE A N 1
ATOM 1571 C CA . ILE A 1 189 ? -40.616 11.293 30.395 1.00 88.12 189 ILE A CA 1
ATOM 1572 C C . ILE A 1 189 ? -41.629 10.387 31.129 1.00 88.12 189 ILE A C 1
ATOM 1574 O O . ILE A 1 189 ? -42.778 10.272 30.712 1.00 88.12 189 ILE A O 1
ATOM 1578 N N . GLY A 1 190 ? -41.218 9.738 32.230 1.00 84.56 190 GLY A N 1
ATOM 1579 C CA . GLY A 1 190 ? -42.074 8.898 33.078 1.00 84.56 190 GLY A CA 1
ATOM 1580 C C . GLY A 1 190 ? -42.422 7.523 32.493 1.00 84.56 190 GLY A C 1
ATOM 1581 O O . GLY A 1 190 ? -43.295 6.835 33.016 1.00 84.56 190 GLY A O 1
ATOM 1582 N N . LEU A 1 191 ? -41.762 7.118 31.409 1.00 82.62 191 LEU A N 1
ATOM 1583 C CA . LEU A 1 191 ? -41.970 5.835 30.738 1.00 82.62 191 LEU A CA 1
ATOM 1584 C C . LEU A 1 191 ? -40.947 4.800 31.249 1.00 82.62 191 LEU A C 1
ATOM 1586 O O . LEU A 1 191 ? -39.786 5.132 31.478 1.00 82.62 191 LEU A O 1
ATOM 1590 N N . SER A 1 192 ? -41.378 3.545 31.419 1.00 81.44 192 SER A N 1
ATOM 1591 C CA . SER A 1 192 ? -40.555 2.434 31.928 1.00 81.44 192 SER A CA 1
ATOM 1592 C C . SER A 1 192 ? -40.548 1.263 30.946 1.00 81.44 192 SER A C 1
ATOM 1594 O O . SER A 1 192 ? -41.557 0.997 30.287 1.00 81.44 192 SER A O 1
ATOM 1596 N N . GLN A 1 193 ? -39.417 0.563 30.837 1.00 79.75 193 GLN A N 1
ATOM 1597 C CA . GLN A 1 193 ? -39.290 -0.582 29.942 1.00 79.75 193 GLN A CA 1
ATOM 1598 C C . GLN A 1 193 ? -40.015 -1.811 30.530 1.00 79.75 193 GLN A C 1
ATOM 1600 O O . GLN A 1 193 ? -39.822 -2.143 31.702 1.00 79.75 193 GLN A O 1
ATOM 1605 N N . PRO A 1 194 ? -40.844 -2.519 29.740 1.00 81.06 194 PRO A N 1
ATOM 1606 C CA . PRO A 1 194 ? -41.485 -3.747 30.194 1.00 81.06 194 PRO A CA 1
ATOM 1607 C C . PRO A 1 194 ? -40.444 -4.858 30.390 1.00 81.06 194 PRO A C 1
ATOM 1609 O O . PRO A 1 194 ? -39.721 -5.224 29.464 1.00 81.06 194 PRO A O 1
ATOM 1612 N N . VAL A 1 195 ? -40.378 -5.392 31.612 1.00 83.44 195 VAL A N 1
ATOM 1613 C CA . VAL A 1 195 ? -39.493 -6.510 31.997 1.00 83.44 195 VAL A CA 1
ATOM 1614 C C . VAL A 1 195 ? -40.101 -7.860 31.604 1.00 83.44 195 VAL A C 1
ATOM 1616 O O . VAL A 1 195 ? -39.387 -8.832 31.360 1.00 83.44 195 VAL A O 1
ATOM 1619 N N . GLU A 1 196 ? -41.429 -7.918 31.527 1.00 86.94 196 GLU A N 1
ATOM 1620 C CA . GLU A 1 196 ? -42.164 -9.129 31.184 1.00 86.94 196 GLU A CA 1
ATOM 1621 C C . GLU A 1 196 ? -42.374 -9.253 29.667 1.00 86.94 196 GLU A C 1
ATOM 1623 O O . GLU A 1 196 ? -42.639 -8.257 28.986 1.00 86.94 196 GLU A O 1
ATOM 1628 N N . PRO A 1 197 ? -42.269 -10.474 29.112 1.00 86.31 197 PRO A N 1
ATOM 1629 C CA . PRO A 1 197 ? -42.537 -10.707 27.702 1.00 86.31 197 PRO A CA 1
ATOM 1630 C C . PRO A 1 197 ? -44.029 -10.493 27.382 1.00 86.31 197 PRO A C 1
ATOM 1632 O O . PRO A 1 197 ? -44.890 -10.831 28.198 1.00 86.31 197 PRO A O 1
ATOM 1635 N N . PRO A 1 198 ? -44.369 -9.983 26.184 1.00 85.19 198 PRO A N 1
ATOM 1636 C CA . PRO A 1 198 ? -45.759 -9.786 25.791 1.00 85.19 198 PRO A CA 1
ATOM 1637 C C . PRO A 1 198 ? -46.482 -11.130 25.640 1.00 85.19 198 PRO A C 1
ATOM 1639 O O . PRO A 1 198 ? -45.927 -12.090 25.100 1.00 85.19 198 PRO A O 1
ATOM 1642 N N . PHE A 1 199 ? -47.741 -11.187 26.072 1.00 84.88 199 PHE A N 1
ATOM 1643 C CA . PHE A 1 199 ? -48.604 -12.351 25.889 1.00 84.88 199 PHE A CA 1
ATOM 1644 C C . PHE A 1 199 ? -49.550 -12.146 24.701 1.00 84.88 199 PHE A C 1
ATOM 1646 O O . PHE A 1 199 ? -50.071 -11.054 24.471 1.00 84.88 199 PHE A O 1
ATOM 1653 N N . LEU A 1 200 ? -49.757 -13.209 23.921 1.00 86.75 200 LEU A N 1
ATOM 1654 C CA . LEU A 1 200 ? -50.715 -13.210 22.819 1.00 86.75 200 LEU A CA 1
ATOM 1655 C C . LEU A 1 200 ? -52.140 -13.244 23.378 1.00 86.75 200 LEU A C 1
ATOM 1657 O O . LEU A 1 200 ? -52.503 -14.154 24.120 1.00 86.75 200 LEU A O 1
ATOM 1661 N N . LEU A 1 201 ? -52.946 -12.256 22.996 1.00 84.06 201 LEU A N 1
ATOM 1662 C CA . LEU A 1 201 ? -54.380 -12.239 23.264 1.00 84.06 201 LEU A CA 1
ATOM 1663 C C . LEU A 1 201 ? -55.103 -13.033 22.168 1.00 84.06 201 LEU A C 1
ATOM 1665 O O . LEU A 1 201 ? -55.020 -12.672 20.994 1.00 84.06 201 LEU A O 1
ATOM 1669 N N . GLU A 1 202 ? -55.835 -14.090 22.529 1.00 79.56 202 GLU A N 1
ATOM 1670 C CA . GLU A 1 202 ? -56.737 -14.753 21.582 1.00 79.56 202 GLU A CA 1
ATOM 1671 C C . GLU A 1 202 ? -58.016 -13.926 21.399 1.00 79.56 202 GLU A C 1
ATOM 1673 O O . GLU A 1 202 ? -58.786 -13.699 22.336 1.00 79.56 202 GLU A O 1
ATOM 1678 N N . GLN A 1 203 ? -58.252 -13.460 20.171 1.00 75.88 203 GLN A N 1
ATOM 1679 C CA . GLN A 1 203 ? -59.443 -12.694 19.825 1.00 75.88 203 GLN A CA 1
ATOM 1680 C C . GLN A 1 203 ? -60.653 -13.635 19.738 1.00 75.88 203 GLN A C 1
ATOM 1682 O O . GLN A 1 203 ? -60.859 -14.306 18.728 1.00 75.88 203 GLN A O 1
ATOM 1687 N N . LYS A 1 204 ? -61.501 -13.668 20.775 1.00 68.25 204 LYS A N 1
ATOM 1688 C CA . LYS A 1 204 ? -62.839 -14.264 20.648 1.00 68.25 204 LYS A CA 1
ATOM 1689 C C . LYS A 1 204 ? -63.683 -13.374 19.739 1.00 68.25 204 LYS A C 1
ATOM 1691 O O . LYS A 1 204 ? -64.227 -12.364 20.177 1.00 68.25 204 LYS A O 1
ATOM 1696 N N . SER A 1 205 ? -63.786 -13.747 18.467 1.00 62.25 205 SER A N 1
ATOM 1697 C CA . SER A 1 205 ? -64.762 -13.175 17.542 1.00 62.25 205 SER A CA 1
ATOM 1698 C C . SER A 1 205 ? -66.153 -13.536 18.067 1.00 62.25 205 SER A C 1
ATOM 1700 O O . SER A 1 205 ? -66.595 -14.677 17.938 1.00 62.25 205 SER A O 1
ATOM 1702 N N . ALA A 1 206 ? -66.820 -12.591 18.728 1.00 61.12 206 ALA A N 1
ATOM 1703 C CA . ALA A 1 206 ? -68.209 -12.753 19.127 1.00 61.12 206 ALA A CA 1
ATOM 1704 C C . ALA A 1 206 ? -69.055 -12.874 17.850 1.00 61.12 206 ALA A C 1
ATOM 1706 O O . ALA A 1 206 ? -69.265 -11.890 17.142 1.00 61.12 206 ALA A O 1
ATOM 1707 N N . ARG A 1 207 ? -69.477 -14.098 17.516 1.00 54.47 207 ARG A N 1
ATOM 1708 C CA . ARG A 1 207 ? -70.544 -14.314 16.538 1.00 54.47 207 ARG A CA 1
ATOM 1709 C C . ARG A 1 207 ? -71.848 -13.862 17.193 1.00 54.47 207 ARG A C 1
ATOM 1711 O O . ARG A 1 207 ? -72.194 -14.377 18.255 1.00 54.47 207 ARG A O 1
ATOM 1718 N N . GLN A 1 208 ? -72.452 -12.847 16.576 1.00 50.47 208 GLN A N 1
ATOM 1719 C CA . GLN A 1 208 ? -73.826 -12.398 16.803 1.00 50.47 208 GLN A CA 1
ATOM 1720 C C . GLN A 1 208 ? -74.817 -13.534 16.549 1.00 50.47 208 GLN A C 1
ATOM 1722 O O . GLN A 1 208 ? -74.507 -14.390 15.684 1.00 50.47 208 GLN A O 1
#

Foldseek 3Di:
DDDPPPPPPPDDDDPDPPPDPDPPDDDDPVRVVVVVVVVVVVVVVVVVVVVVVVPPDPPPPDDDPPPPPPDDDDDDDDDDDDDPPPPPPPVVVVVVVCVVPPCVVVVVCVVVCVVCPPPVNVVCVVVVVVVVVVVVVVVVVVVVVVVVVVVVVVVVVVVVVVVVVVVVVVVVVVVCVPPVNVQVVCVVVVDHDDPDDDDDDDDPPDDD